Protein AF-A0A1Y1S772-F1 (afdb_monomer_lite)

Structure (mmCIF, N/CA/C/O backbone):
data_AF-A0A1Y1S772-F1
#
_entry.id   AF-A0A1Y1S772-F1
#
loop_
_atom_site.group_PDB
_atom_site.id
_atom_site.type_symbol
_atom_site.label_atom_id
_atom_site.label_alt_id
_atom_site.label_comp_id
_atom_site.label_asym_id
_atom_site.label_entity_id
_atom_site.label_seq_id
_atom_site.pdbx_PDB_ins_code
_atom_site.Cartn_x
_atom_site.Cartn_y
_atom_site.Cartn_z
_atom_site.occupancy
_atom_site.B_iso_or_equiv
_atom_site.auth_seq_id
_atom_site.auth_comp_id
_atom_site.auth_asym_id
_atom_site.auth_atom_id
_atom_site.pdbx_PDB_model_num
ATOM 1 N N . MET A 1 1 ? -25.195 3.293 10.322 1.00 34.97 1 MET A N 1
ATOM 2 C CA . MET A 1 1 ? -24.767 2.060 11.016 1.00 34.97 1 MET A CA 1
ATOM 3 C C . MET A 1 1 ? -24.796 2.381 12.497 1.00 34.97 1 MET A C 1
ATOM 5 O O . MET A 1 1 ? -24.066 3.290 12.874 1.00 34.97 1 MET A O 1
ATOM 9 N N . PRO A 1 2 ? -25.692 1.788 13.299 1.00 34.69 2 PRO A N 1
ATOM 10 C CA . PRO A 1 2 ? -25.794 2.138 14.708 1.00 34.69 2 PRO A CA 1
ATOM 11 C C . PRO A 1 2 ? -24.542 1.629 15.426 1.00 34.69 2 PRO A C 1
ATOM 13 O O . PRO A 1 2 ? -24.316 0.427 15.549 1.00 34.69 2 PRO A O 1
ATOM 16 N N . SER A 1 3 ? -23.694 2.566 15.829 1.00 40.22 3 SER A N 1
ATOM 17 C CA . SER A 1 3 ? -22.543 2.367 16.699 1.00 40.22 3 SER A CA 1
ATOM 18 C C . SER A 1 3 ? -23.035 2.138 18.126 1.00 40.22 3 SER A C 1
ATOM 20 O O . SER A 1 3 ? -22.928 3.018 18.975 1.00 40.22 3 SER A O 1
ATOM 22 N N . ASN A 1 4 ? -23.601 0.960 18.382 1.00 46.53 4 ASN A N 1
ATOM 23 C CA . ASN A 1 4 ? -23.743 0.456 19.742 1.00 46.53 4 ASN A CA 1
ATOM 24 C C . ASN A 1 4 ? -22.365 -0.055 20.164 1.00 46.53 4 ASN A C 1
ATOM 26 O O . ASN A 1 4 ? -22.078 -1.245 20.067 1.00 46.53 4 ASN A O 1
ATOM 30 N N . ILE A 1 5 ? -21.479 0.861 20.556 1.00 52.47 5 ILE A N 1
ATOM 31 C CA . ILE A 1 5 ? -20.372 0.484 21.433 1.00 52.47 5 ILE A CA 1
ATOM 32 C C . ILE A 1 5 ? -21.073 0.022 22.703 1.00 52.47 5 ILE A C 1
ATOM 34 O O . ILE A 1 5 ? -21.704 0.840 23.366 1.00 52.47 5 ILE A O 1
ATOM 38 N N . LEU A 1 6 ? -21.081 -1.285 22.956 1.00 64.50 6 LEU A N 1
ATOM 39 C CA . LEU A 1 6 ? -21.646 -1.834 24.176 1.00 64.50 6 LEU A CA 1
ATOM 40 C C . LEU A 1 6 ? -20.571 -1.668 25.267 1.00 64.50 6 LEU A C 1
ATOM 42 O O . LEU A 1 6 ? -19.533 -2.332 25.196 1.00 64.50 6 LEU A O 1
ATOM 46 N N . PRO A 1 7 ? -20.734 -0.706 26.194 1.00 69.38 7 PRO A N 1
ATOM 47 C CA . PRO A 1 7 ? -19.698 -0.367 27.170 1.00 69.38 7 PRO A CA 1
ATOM 48 C C . PRO A 1 7 ? -19.409 -1.530 28.127 1.00 69.38 7 PRO A C 1
ATOM 50 O O . PRO A 1 7 ? -18.267 -1.695 28.547 1.00 69.38 7 PRO A O 1
ATOM 53 N N . ASP A 1 8 ? -20.413 -2.366 28.398 1.00 77.75 8 ASP A N 1
ATOM 54 C CA . ASP A 1 8 ? -20.330 -3.500 29.319 1.00 77.75 8 ASP A CA 1
ATOM 55 C C . ASP A 1 8 ? -19.351 -4.576 28.825 1.00 77.75 8 ASP A C 1
ATOM 57 O O . ASP A 1 8 ? -18.539 -5.078 29.598 1.00 77.75 8 ASP A O 1
ATOM 61 N N . GLU A 1 9 ? -19.381 -4.925 27.536 1.00 81.44 9 GLU A N 1
ATOM 62 C CA . GLU A 1 9 ? -18.453 -5.887 26.940 1.00 81.44 9 GLU A CA 1
ATOM 63 C C . GLU A 1 9 ? -17.021 -5.363 26.972 1.00 81.44 9 GLU A C 1
ATOM 65 O O . GLU A 1 9 ? -16.109 -6.080 27.381 1.00 81.44 9 GLU A O 1
ATOM 70 N N . VAL A 1 10 ? -16.816 -4.111 26.549 1.00 83.38 10 VAL A N 1
ATOM 71 C CA . VAL A 1 10 ? -15.482 -3.488 26.542 1.00 83.38 10 VAL A CA 1
ATOM 72 C C . VAL A 1 10 ? -14.893 -3.495 27.944 1.00 83.38 10 VAL A C 1
ATOM 74 O O . VAL A 1 10 ? -13.711 -3.785 28.128 1.00 83.38 10 VAL A O 1
ATOM 77 N N . GLU A 1 11 ? -15.728 -3.211 28.934 1.00 79.00 11 GLU A N 1
ATOM 78 C CA . GLU A 1 11 ? -15.306 -3.209 30.314 1.00 79.00 11 GLU A CA 1
ATOM 79 C C . GLU A 1 11 ? -15.029 -4.613 30.862 1.00 79.00 11 GLU A C 1
ATOM 81 O O . GLU A 1 11 ? -13.983 -4.831 31.472 1.00 79.00 11 GLU A O 1
ATOM 86 N N . TYR A 1 12 ? -15.916 -5.578 30.616 1.00 84.81 12 TYR A N 1
ATOM 87 C CA . TYR A 1 12 ? -15.733 -6.957 31.064 1.00 84.81 12 TYR A CA 1
ATOM 88 C C . TYR A 1 12 ? -14.473 -7.600 30.481 1.00 84.81 12 TYR A C 1
ATOM 90 O O . TYR A 1 12 ? -13.730 -8.275 31.195 1.00 84.81 12 TYR A O 1
ATOM 98 N N . PHE A 1 13 ? -14.235 -7.405 29.183 1.00 85.38 13 PHE A N 1
ATOM 99 C CA . PHE A 1 13 ? -13.059 -7.948 28.512 1.00 85.38 13 PHE A CA 1
ATOM 100 C C . PHE A 1 13 ? -11.788 -7.153 28.836 1.00 85.38 13 PHE A C 1
ATOM 102 O O . PHE A 1 13 ? -10.688 -7.693 28.730 1.00 85.38 13 PHE A O 1
ATOM 109 N N . GLY A 1 14 ? -11.916 -5.885 29.236 1.00 84.69 14 GLY A N 1
ATOM 110 C CA . GLY A 1 14 ? -10.784 -4.985 29.466 1.00 84.69 14 GLY A CA 1
ATOM 111 C C . GLY A 1 14 ? -10.074 -4.557 28.177 1.00 84.69 14 GLY A C 1
ATOM 112 O O . GLY A 1 14 ? -8.973 -4.014 28.225 1.00 84.69 14 GLY A O 1
ATOM 113 N N . PHE A 1 15 ? -10.6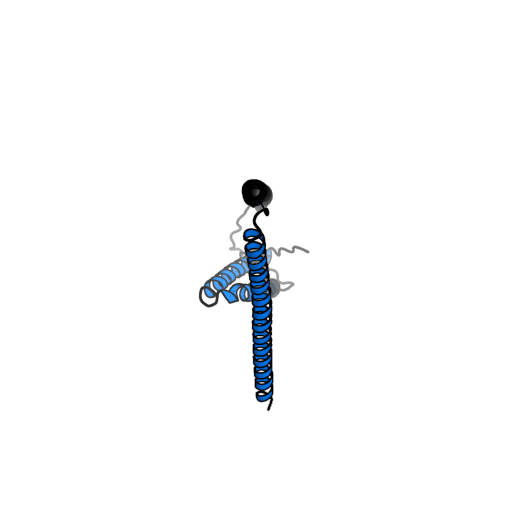83 -4.809 27.018 1.00 86.88 15 PHE A N 1
ATOM 114 C CA . PHE A 1 15 ? -10.191 -4.402 25.707 1.00 86.88 15 PHE A CA 1
ATOM 115 C C . PHE A 1 15 ? -11.359 -4.180 24.745 1.00 86.88 15 PHE A C 1
ATOM 117 O O . PHE A 1 15 ? -12.450 -4.718 24.925 1.00 86.88 15 PHE A O 1
ATOM 124 N N . LEU A 1 16 ? -11.124 -3.408 23.681 1.00 86.75 16 LEU A N 1
ATOM 125 C CA . LEU A 1 16 ? -12.105 -3.225 22.614 1.00 86.75 16 LEU A CA 1
ATOM 126 C C . LEU A 1 16 ? -12.110 -4.469 21.701 1.00 86.75 16 LEU A C 1
ATOM 128 O O . LEU A 1 16 ? -11.093 -4.726 21.049 1.00 86.75 16 LEU A O 1
ATOM 132 N N . PRO A 1 17 ? -13.229 -5.215 21.577 1.00 88.44 17 PRO A N 1
ATOM 133 C CA . PRO A 1 17 ? -13.283 -6.448 20.783 1.00 88.44 17 PRO A CA 1
ATOM 134 C C . PRO A 1 17 ? -12.804 -6.290 19.338 1.00 88.44 17 PRO A C 1
ATOM 136 O O . PRO A 1 17 ? -12.126 -7.162 18.796 1.00 88.44 17 PRO A O 1
ATOM 139 N N . VAL A 1 18 ? -13.121 -5.151 18.717 1.00 89.12 18 VAL A N 1
ATOM 140 C CA . VAL A 1 18 ? -12.698 -4.842 17.345 1.00 89.12 18 VAL A CA 1
ATOM 141 C C . VAL A 1 18 ? -11.177 -4.720 17.257 1.00 89.12 18 VAL A C 1
ATOM 143 O O . VAL A 1 18 ? -10.584 -5.324 16.364 1.00 89.12 18 VAL A O 1
ATOM 146 N N . SER A 1 19 ? -10.542 -4.011 18.196 1.00 89.88 19 SER A N 1
ATOM 147 C CA . SER A 1 19 ? -9.080 -3.878 18.240 1.00 89.88 19 SER A CA 1
ATOM 148 C C . SER A 1 19 ? -8.403 -5.237 18.371 1.00 89.88 19 SER A C 1
ATOM 150 O O . SER A 1 19 ? -7.509 -5.536 17.588 1.00 89.88 19 SER A O 1
ATOM 152 N N . PHE A 1 20 ? -8.903 -6.104 19.257 1.00 91.69 20 PHE A N 1
ATOM 153 C CA . PHE A 1 20 ? -8.380 -7.463 19.410 1.00 91.69 20 PHE A CA 1
ATOM 154 C C . PHE A 1 20 ? -8.419 -8.255 18.094 1.00 91.69 20 PHE A C 1
ATOM 156 O O . PHE A 1 20 ? -7.430 -8.876 17.713 1.00 91.69 20 PHE A O 1
ATOM 163 N N . THR A 1 21 ? -9.537 -8.215 17.359 1.00 92.88 21 THR A N 1
ATOM 164 C CA . THR A 1 21 ? -9.630 -8.941 16.080 1.00 92.88 21 THR A CA 1
ATOM 165 C C . THR A 1 21 ? -8.706 -8.390 14.994 1.00 92.88 21 THR A C 1
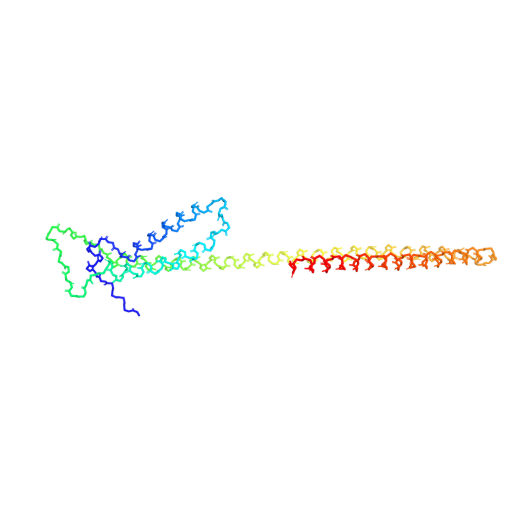ATOM 167 O O . THR A 1 21 ? -8.249 -9.160 14.153 1.00 92.88 21 THR A O 1
ATOM 170 N N . ILE A 1 22 ? -8.418 -7.084 15.012 1.00 92.50 22 ILE A N 1
ATOM 171 C CA . ILE A 1 22 ? -7.478 -6.450 14.078 1.00 92.50 22 ILE A CA 1
ATOM 172 C C . ILE A 1 22 ? -6.041 -6.843 14.428 1.00 92.50 22 ILE A C 1
ATOM 174 O O . ILE A 1 22 ? -5.298 -7.271 13.553 1.00 92.50 22 ILE A O 1
ATOM 178 N N . GLU A 1 23 ? -5.661 -6.768 15.702 1.00 93.62 23 GLU A N 1
ATOM 179 C CA . GLU A 1 23 ? -4.321 -7.161 16.153 1.00 93.62 23 GLU A CA 1
ATOM 180 C C . GLU A 1 23 ? -4.049 -8.645 15.882 1.00 93.62 23 GLU A C 1
ATOM 182 O O . GLU A 1 23 ? -2.996 -9.004 15.356 1.00 93.62 23 GLU A O 1
ATOM 187 N N . LEU A 1 24 ? -5.034 -9.509 16.154 1.00 93.50 24 LEU A N 1
ATOM 188 C CA . LEU A 1 24 ? -4.953 -10.932 15.829 1.00 93.50 24 LEU A CA 1
ATOM 189 C C . LEU A 1 24 ? -4.787 -11.158 14.322 1.00 93.50 24 LEU A C 1
ATOM 191 O O . LEU A 1 24 ? -4.018 -12.024 13.906 1.00 93.50 24 LEU A O 1
ATOM 195 N N . GLN A 1 25 ? -5.507 -10.388 13.505 1.00 94.19 25 GLN A N 1
ATOM 196 C CA . GLN A 1 25 ? -5.367 -10.441 12.058 1.00 94.19 25 GLN A CA 1
ATOM 197 C C . GLN A 1 25 ? -3.959 -10.084 11.609 1.00 94.19 25 GLN A C 1
ATOM 199 O O . GLN A 1 25 ? -3.378 -10.834 10.827 1.00 94.19 25 GLN A O 1
ATOM 204 N N . ASP A 1 26 ? -3.423 -8.976 12.103 1.00 94.19 26 ASP A N 1
ATOM 205 C CA . ASP A 1 26 ? -2.111 -8.492 11.699 1.00 94.19 26 ASP A CA 1
ATOM 206 C C . ASP A 1 26 ? -1.004 -9.476 12.104 1.00 94.19 26 ASP A C 1
ATOM 208 O O . ASP A 1 26 ? -0.117 -9.758 11.299 1.00 94.19 26 ASP A O 1
ATOM 212 N N . GLU A 1 27 ? -1.070 -10.061 13.303 1.00 95.31 27 GLU A N 1
ATOM 213 C CA . GLU A 1 27 ? -0.088 -11.062 13.745 1.00 95.31 27 GLU A CA 1
ATOM 214 C C . GLU A 1 27 ? -0.154 -12.358 12.929 1.00 95.31 27 GLU A C 1
ATOM 216 O O . GLU A 1 27 ? 0.872 -12.877 12.484 1.00 95.31 27 GLU A O 1
ATOM 221 N N . LEU A 1 28 ? -1.354 -12.866 12.648 1.00 95.12 28 LEU A N 1
ATOM 222 C CA . LEU A 1 28 ? -1.509 -14.051 11.803 1.00 95.12 28 LEU A CA 1
ATOM 223 C C . LEU A 1 28 ? -1.085 -13.784 10.348 1.00 95.12 28 LEU A C 1
ATOM 225 O O . LEU A 1 28 ? -0.508 -14.662 9.702 1.00 95.12 28 LEU A O 1
ATOM 229 N N . GLU A 1 29 ? -1.342 -12.579 9.833 1.00 93.75 29 GLU A N 1
ATOM 230 C CA . GLU A 1 29 ? -0.922 -12.158 8.494 1.00 93.75 29 GLU A CA 1
ATOM 231 C C . GLU A 1 29 ? 0.610 -12.121 8.386 1.00 93.75 29 GLU A C 1
ATOM 233 O O . GLU A 1 29 ? 1.160 -12.619 7.400 1.00 93.75 29 GLU A O 1
ATOM 238 N N . LYS A 1 30 ? 1.311 -11.616 9.412 1.00 93.06 30 LYS A N 1
ATOM 239 C CA . LYS A 1 30 ? 2.783 -11.643 9.476 1.00 93.06 30 LYS A CA 1
ATOM 240 C C . LYS A 1 30 ? 3.321 -13.070 9.440 1.00 93.06 30 LYS A C 1
ATOM 242 O O . LYS A 1 30 ? 4.130 -13.382 8.568 1.00 93.06 30 LYS A O 1
ATOM 247 N N . ILE A 1 31 ? 2.810 -13.950 10.305 1.00 93.75 31 ILE A N 1
ATOM 248 C CA . ILE A 1 31 ? 3.242 -15.356 10.370 1.00 93.75 31 ILE A CA 1
ATOM 249 C C . ILE A 1 31 ? 3.029 -16.054 9.022 1.00 93.75 31 ILE A C 1
ATOM 251 O O . ILE A 1 31 ? 3.898 -16.795 8.561 1.00 93.75 31 ILE A O 1
ATOM 255 N N . LEU A 1 32 ? 1.897 -15.806 8.355 1.00 92.44 32 LEU A N 1
ATOM 256 C CA . LEU A 1 32 ? 1.624 -16.357 7.028 1.00 92.44 32 LEU A CA 1
ATOM 257 C C . LEU A 1 32 ? 2.657 -15.885 5.996 1.00 92.44 32 LEU A C 1
ATOM 259 O O . LEU A 1 32 ? 3.146 -16.690 5.203 1.00 92.44 32 LEU A O 1
ATOM 263 N N . ILE A 1 33 ? 2.969 -14.588 5.980 1.00 89.25 33 ILE A N 1
ATOM 264 C CA . ILE A 1 33 ? 3.914 -14.007 5.020 1.00 89.25 33 ILE A CA 1
ATOM 265 C C . ILE A 1 33 ? 5.321 -14.565 5.244 1.00 89.25 33 ILE A C 1
ATOM 267 O O . ILE A 1 33 ? 5.958 -14.957 4.264 1.00 89.25 33 ILE A O 1
ATOM 271 N N . GLU A 1 34 ? 5.769 -14.634 6.498 1.00 90.75 34 GLU A N 1
ATOM 272 C CA . GLU A 1 34 ? 7.072 -15.189 6.887 1.00 90.75 34 GLU A CA 1
ATOM 273 C C . GLU A 1 34 ? 7.170 -16.683 6.547 1.00 90.75 34 GLU A C 1
ATOM 275 O O . GLU A 1 34 ? 8.171 -17.146 6.005 1.00 90.75 34 GLU A O 1
ATOM 280 N N . SER A 1 35 ? 6.096 -17.446 6.770 1.00 89.31 35 SER A N 1
ATOM 281 C CA . SER A 1 35 ? 6.058 -18.889 6.475 1.00 89.31 35 SER A CA 1
ATOM 282 C C . SER A 1 35 ? 6.119 -19.210 4.979 1.00 89.31 35 SER A C 1
ATOM 284 O O . SER A 1 35 ? 6.463 -20.326 4.590 1.00 89.31 35 SER A O 1
ATOM 286 N N . LEU A 1 36 ? 5.756 -18.249 4.127 1.00 89.88 36 LEU A N 1
ATOM 287 C CA . LEU A 1 36 ? 5.755 -18.392 2.672 1.00 89.88 36 LEU A CA 1
ATOM 288 C C . LEU A 1 36 ? 7.018 -17.813 2.016 1.00 89.88 36 LEU A C 1
ATOM 290 O O . LEU A 1 36 ? 7.078 -17.729 0.786 1.00 89.88 36 LEU A O 1
ATOM 294 N N . ASP A 1 37 ? 8.017 -17.389 2.795 1.00 86.06 37 ASP A N 1
ATOM 295 C CA . ASP A 1 37 ? 9.308 -16.970 2.252 1.00 86.06 37 ASP A CA 1
ATOM 296 C C . ASP A 1 37 ? 10.099 -18.128 1.619 1.00 86.06 37 ASP A C 1
ATOM 298 O O . ASP A 1 37 ? 9.923 -19.308 1.922 1.00 86.06 37 ASP A O 1
ATOM 302 N N . GLY A 1 38 ? 10.967 -17.789 0.662 1.00 85.12 38 GLY A N 1
ATOM 303 C CA . GLY A 1 38 ? 11.781 -18.762 -0.069 1.00 85.12 38 GLY A CA 1
ATOM 304 C C . GLY A 1 38 ? 11.007 -19.505 -1.164 1.00 85.12 38 GLY A C 1
ATOM 305 O O . GLY A 1 38 ? 10.534 -18.897 -2.124 1.00 85.12 38 GLY A O 1
ATOM 306 N N . GLN A 1 39 ? 10.911 -20.835 -1.059 1.00 83.69 39 GLN A N 1
ATOM 307 C CA . GLN A 1 39 ? 10.410 -21.708 -2.137 1.00 83.69 39 GLN A CA 1
ATOM 308 C C . GLN A 1 39 ? 8.934 -21.456 -2.504 1.00 83.69 39 GLN A C 1
ATOM 310 O O . GLN A 1 39 ? 8.526 -21.693 -3.643 1.00 83.69 39 GLN A O 1
ATOM 315 N N . TYR A 1 40 ? 8.141 -20.916 -1.575 1.00 88.75 40 TYR A N 1
ATOM 316 C CA . TYR A 1 40 ? 6.704 -20.674 -1.750 1.00 88.75 40 TYR A CA 1
ATOM 317 C C . TYR A 1 40 ? 6.345 -19.204 -1.993 1.00 88.75 40 TYR A C 1
ATOM 319 O O . TYR A 1 40 ? 5.163 -18.859 -2.018 1.00 88.75 40 TYR A O 1
ATOM 327 N N . ALA A 1 41 ? 7.335 -18.342 -2.258 1.00 90.44 41 ALA A N 1
ATOM 328 C CA . ALA A 1 41 ? 7.114 -16.904 -2.426 1.00 90.44 41 ALA A CA 1
ATOM 329 C C . ALA A 1 41 ? 6.086 -16.574 -3.527 1.00 90.44 41 ALA A C 1
ATOM 331 O O . ALA A 1 41 ? 5.314 -15.625 -3.405 1.00 90.44 41 ALA A O 1
ATOM 332 N N . HIS A 1 42 ? 6.019 -17.400 -4.575 1.00 90.56 42 HIS A N 1
ATOM 333 C CA . HIS A 1 42 ? 5.064 -17.258 -5.677 1.00 90.56 42 HIS A CA 1
ATOM 334 C C . HIS A 1 42 ? 3.592 -17.460 -5.260 1.00 90.56 42 HIS A C 1
ATOM 336 O O . HIS A 1 42 ? 2.695 -16.962 -5.936 1.00 90.56 42 HIS A O 1
ATOM 342 N N . LEU A 1 43 ? 3.324 -18.156 -4.148 1.00 91.88 43 LEU A N 1
ATOM 343 C CA . LEU A 1 43 ? 1.971 -18.382 -3.624 1.00 91.88 43 LEU A CA 1
ATOM 344 C C . LEU A 1 43 ? 1.491 -17.255 -2.703 1.00 91.88 43 LEU A C 1
ATOM 346 O O . LEU A 1 43 ? 0.289 -17.177 -2.438 1.00 91.88 43 LEU A O 1
ATOM 350 N N . LYS A 1 44 ? 2.390 -16.368 -2.245 1.00 91.06 44 LYS A N 1
ATOM 351 C CA . LYS A 1 44 ? 2.078 -15.295 -1.285 1.00 91.06 44 LYS A CA 1
ATOM 352 C C . LYS A 1 44 ? 0.839 -14.476 -1.656 1.00 91.06 44 LYS A C 1
ATOM 354 O O . LYS A 1 44 ? -0.035 -14.376 -0.800 1.00 91.06 44 LYS A O 1
ATOM 359 N N . PRO A 1 45 ? 0.681 -13.949 -2.889 1.00 91.31 45 PRO A N 1
ATOM 360 C CA . PRO A 1 45 ? -0.467 -13.098 -3.211 1.00 91.31 45 PRO A CA 1
ATOM 361 C C . PRO A 1 45 ? -1.802 -13.838 -3.072 1.00 91.31 45 PRO A C 1
ATOM 363 O O . PRO A 1 45 ? -2.745 -13.327 -2.475 1.00 91.31 45 PRO A O 1
ATOM 366 N N . LYS A 1 46 ? -1.862 -15.080 -3.570 1.00 92.81 46 LYS A N 1
ATOM 367 C CA . LYS A 1 46 ? -3.081 -15.896 -3.545 1.00 92.81 46 LYS A CA 1
ATOM 368 C C . LYS A 1 46 ? -3.427 -16.358 -2.129 1.00 92.81 46 LYS A C 1
ATOM 370 O O . LYS A 1 46 ? -4.587 -16.306 -1.731 1.00 92.81 46 LYS A O 1
ATOM 375 N N . MET A 1 47 ? -2.427 -16.800 -1.366 1.00 92.19 47 MET A N 1
ATOM 376 C CA . MET A 1 47 ? -2.619 -17.234 0.020 1.00 92.19 47 MET A CA 1
ATOM 377 C C . MET A 1 47 ? -3.051 -16.074 0.915 1.00 92.19 47 MET A C 1
ATOM 379 O O . MET A 1 47 ? -3.948 -16.238 1.735 1.00 92.19 47 MET A O 1
ATOM 383 N N . HIS A 1 48 ? -2.464 -14.896 0.713 1.00 92.38 48 HIS A N 1
ATOM 384 C CA . HIS A 1 48 ? -2.809 -13.676 1.435 1.00 92.38 48 HIS A CA 1
ATOM 385 C C . HIS A 1 48 ? -4.248 -13.222 1.169 1.00 92.38 48 HIS A C 1
ATOM 387 O O . HIS A 1 48 ? -4.990 -12.938 2.109 1.00 92.38 48 HIS A O 1
ATOM 393 N N . GLU A 1 49 ? -4.688 -13.246 -0.091 1.00 92.81 49 GLU A N 1
ATOM 394 C CA . GLU A 1 49 ? -6.071 -12.923 -0.453 1.00 92.81 49 GLU A CA 1
ATOM 395 C C . GLU A 1 49 ? -7.074 -13.899 0.186 1.00 92.81 49 GLU A C 1
ATOM 397 O O . GLU A 1 49 ? -8.063 -13.480 0.797 1.00 92.81 49 GLU A O 1
ATOM 402 N N . MET A 1 50 ? -6.804 -15.208 0.097 1.00 93.88 50 MET A N 1
ATOM 403 C CA . MET A 1 50 ? -7.651 -16.235 0.716 1.00 93.88 50 MET A CA 1
ATOM 404 C C . MET A 1 50 ? -7.694 -16.096 2.239 1.00 93.88 50 MET A C 1
ATOM 406 O O . MET A 1 50 ? -8.765 -16.205 2.840 1.00 93.88 50 MET A O 1
ATOM 410 N N . PHE A 1 51 ? -6.546 -15.820 2.857 1.00 95.19 51 PHE A N 1
ATOM 411 C CA . PHE A 1 51 ? -6.432 -15.585 4.288 1.00 95.19 51 PHE A CA 1
ATOM 412 C C . PHE A 1 51 ? -7.276 -14.390 4.725 1.00 95.19 51 PHE A C 1
ATOM 414 O O . PHE A 1 51 ? -8.137 -14.550 5.586 1.00 95.19 51 PHE A O 1
ATOM 421 N N . ARG A 1 52 ? -7.129 -13.227 4.077 1.00 93.31 52 ARG A N 1
ATOM 422 C CA . ARG A 1 52 ? -7.909 -12.026 4.413 1.00 93.31 52 ARG A CA 1
ATOM 423 C C . ARG A 1 52 ? -9.410 -12.250 4.304 1.00 93.31 52 ARG A C 1
ATOM 425 O O . ARG A 1 52 ? -10.158 -11.831 5.184 1.00 93.31 52 ARG A O 1
ATOM 432 N N . ARG A 1 53 ? -9.866 -12.938 3.254 1.00 94.31 53 ARG A N 1
ATOM 433 C CA . ARG A 1 53 ? -11.292 -13.241 3.079 1.00 94.31 53 ARG A CA 1
ATOM 434 C C . ARG A 1 53 ? -11.827 -14.134 4.198 1.00 94.31 53 ARG A C 1
ATOM 436 O O . ARG A 1 53 ? -12.892 -13.853 4.745 1.00 94.31 53 ARG A O 1
ATOM 443 N N . ASN A 1 54 ? -11.107 -15.202 4.530 1.00 94.81 54 ASN A N 1
ATOM 444 C CA . ASN A 1 54 ? -11.529 -16.135 5.574 1.00 94.81 54 ASN A CA 1
ATOM 445 C C . ASN A 1 54 ? -11.470 -15.491 6.955 1.00 94.81 54 ASN A C 1
ATOM 447 O O . ASN A 1 54 ? -12.385 -15.665 7.758 1.00 94.81 54 ASN A O 1
ATOM 451 N N . LEU A 1 55 ? -10.432 -14.700 7.212 1.00 94.56 55 LEU A N 1
ATOM 452 C CA . LEU A 1 55 ? -10.278 -14.040 8.490 1.00 94.56 55 LEU A CA 1
ATOM 453 C C . LEU A 1 55 ? -11.315 -12.934 8.689 1.00 94.56 55 LEU A C 1
ATOM 455 O O . LEU A 1 55 ? -11.838 -12.789 9.782 1.00 94.56 55 LEU A O 1
ATOM 459 N N . PHE A 1 56 ? -11.729 -12.235 7.631 1.00 93.38 56 PHE A N 1
ATOM 460 C CA . PHE A 1 56 ? -12.860 -11.313 7.713 1.00 93.38 56 PHE A CA 1
ATOM 461 C C . PHE A 1 56 ? -14.153 -12.011 8.170 1.00 93.38 56 PHE A C 1
ATOM 463 O O . PHE A 1 56 ? -14.899 -11.474 8.993 1.00 93.38 56 PHE A O 1
ATOM 470 N N . LEU A 1 57 ? -14.434 -13.217 7.661 1.00 94.44 57 LEU A N 1
ATOM 471 C CA . LEU A 1 57 ? -15.589 -14.008 8.105 1.00 94.44 57 LEU A CA 1
ATOM 472 C C . LEU A 1 57 ? -15.434 -14.448 9.565 1.00 94.44 57 LEU A C 1
ATOM 474 O O . LEU A 1 57 ? -16.385 -14.338 10.338 1.00 94.44 57 LEU A O 1
ATOM 478 N N . PHE A 1 58 ? -14.234 -14.889 9.945 1.00 95.00 58 PHE A N 1
ATOM 479 C CA . PHE A 1 58 ? -13.906 -15.263 11.318 1.00 95.00 58 PHE A CA 1
ATOM 480 C C . PHE A 1 58 ? -14.076 -14.091 12.292 1.00 95.00 58 PHE A C 1
ATOM 482 O O . PHE A 1 58 ? -14.804 -14.223 13.271 1.00 95.00 58 PHE A O 1
ATOM 489 N N . SER A 1 59 ? -13.499 -12.924 12.000 1.00 93.62 59 SER A N 1
ATOM 490 C CA . SER A 1 59 ? -13.609 -11.730 12.842 1.00 93.62 59 SER A CA 1
ATOM 491 C C . SER A 1 59 ? -15.065 -11.309 13.020 1.00 93.62 59 SER A C 1
ATOM 493 O O . SER A 1 59 ? -15.496 -11.038 14.136 1.00 93.62 59 SER A O 1
ATOM 495 N N . ASN A 1 60 ? -15.874 -11.346 11.957 1.00 92.50 60 ASN A N 1
ATOM 496 C CA . ASN A 1 60 ? -17.310 -11.080 12.075 1.00 92.50 60 ASN A CA 1
ATOM 497 C C . ASN A 1 60 ? -18.039 -12.115 12.939 1.00 92.50 60 ASN A C 1
ATOM 499 O O . ASN A 1 60 ? -18.949 -11.754 13.684 1.00 92.50 60 ASN A O 1
ATOM 503 N N . PHE A 1 61 ? -17.672 -13.392 12.837 1.00 94.38 61 PHE A N 1
ATOM 504 C CA . PHE A 1 61 ? -18.250 -14.436 13.676 1.00 94.38 61 PHE A CA 1
ATOM 505 C C . PHE A 1 61 ? -17.901 -14.213 15.151 1.00 94.38 61 PHE A C 1
ATOM 507 O O . PHE A 1 61 ? -18.802 -14.220 15.990 1.00 94.38 61 PHE A O 1
ATOM 514 N N . VAL A 1 62 ? -16.628 -13.953 15.453 1.00 93.25 62 VAL A N 1
ATOM 515 C CA . VAL A 1 62 ? -16.129 -13.685 16.808 1.00 93.25 62 VAL A CA 1
ATOM 516 C C . VAL A 1 62 ? -16.822 -12.465 17.408 1.00 93.25 62 VAL A C 1
ATOM 518 O O . VAL A 1 62 ? -17.371 -12.551 18.504 1.00 93.25 62 VAL A O 1
ATOM 521 N N . LEU A 1 63 ? -16.887 -11.359 16.666 1.00 91.00 63 LEU A N 1
ATOM 522 C CA . LEU A 1 63 ? -17.517 -10.121 17.130 1.00 91.00 63 LEU A CA 1
ATOM 523 C C . LEU A 1 63 ? -19.026 -10.241 17.339 1.00 91.00 63 LEU A C 1
ATOM 525 O O . LEU A 1 63 ? -19.582 -9.430 18.059 1.00 91.00 63 LEU A O 1
ATOM 529 N N . ARG A 1 64 ? -19.711 -11.197 16.704 1.00 89.44 64 ARG A N 1
ATOM 530 C CA . ARG A 1 64 ? -21.169 -11.355 16.849 1.00 89.44 64 ARG A CA 1
ATOM 531 C C . ARG A 1 64 ? -21.580 -12.435 17.839 1.00 89.44 64 ARG A C 1
ATOM 533 O O . ARG A 1 64 ? -22.681 -12.355 18.366 1.00 89.44 64 ARG A O 1
ATOM 540 N N . ASN A 1 65 ? -20.743 -13.452 18.037 1.00 89.38 65 ASN A N 1
ATOM 541 C CA . ASN A 1 65 ? -21.127 -14.661 18.771 1.00 89.38 65 ASN A CA 1
ATOM 542 C C . ASN A 1 65 ? -20.231 -14.968 19.973 1.00 89.38 65 ASN A C 1
ATOM 544 O O . ASN A 1 65 ? -20.645 -15.728 20.839 1.00 89.38 65 ASN A O 1
ATOM 548 N N . VAL A 1 66 ? -19.004 -14.439 20.011 1.00 91.69 66 VAL A N 1
ATOM 549 C CA . VAL A 1 66 ? -18.015 -14.771 21.051 1.00 91.69 66 VAL A CA 1
ATOM 550 C C . VAL A 1 66 ? -17.772 -13.582 21.976 1.00 91.69 66 VAL A C 1
ATOM 552 O O . VAL A 1 66 ? -17.821 -13.736 23.189 1.00 91.69 66 VAL A O 1
ATOM 555 N N . LEU A 1 67 ? -17.531 -12.397 21.408 1.00 89.75 67 LEU A N 1
ATOM 556 C CA . LEU A 1 67 ? -17.196 -11.174 22.151 1.00 89.75 67 LEU A CA 1
ATOM 557 C C . LEU A 1 67 ? -18.401 -10.244 22.359 1.00 89.75 67 LEU A C 1
ATOM 559 O O . LEU A 1 67 ? -18.233 -9.036 22.491 1.00 89.75 67 LEU A O 1
ATOM 563 N N . VAL A 1 68 ? -19.610 -10.802 22.345 1.00 88.44 68 VAL A N 1
ATOM 564 C CA . VAL A 1 68 ? -20.866 -10.080 22.579 1.00 88.44 68 VAL A CA 1
ATOM 565 C C . VAL A 1 68 ? -21.688 -10.838 23.600 1.00 88.44 68 VAL A C 1
ATOM 567 O O . VAL A 1 68 ? -21.759 -12.070 23.557 1.00 88.44 68 VAL A O 1
ATOM 570 N N . PHE A 1 69 ? -22.320 -10.106 24.513 1.00 87.19 69 PHE A N 1
ATOM 571 C CA . PHE A 1 69 ? -23.213 -10.719 25.474 1.00 87.19 69 PHE A CA 1
ATOM 572 C C . PHE A 1 69 ? -24.555 -11.114 24.844 1.00 87.19 69 PHE A C 1
ATOM 574 O O . PHE A 1 69 ? -25.060 -10.439 23.942 1.00 87.19 69 PHE A O 1
ATOM 581 N N . PRO A 1 70 ? -25.184 -12.206 25.319 1.00 87.19 70 PRO A N 1
ATOM 582 C CA . PRO A 1 70 ? -26.537 -12.553 24.908 1.00 87.19 70 PRO A CA 1
ATOM 583 C C . PRO A 1 70 ? -27.512 -11.407 25.185 1.00 87.19 70 PRO A C 1
ATOM 585 O O . PRO A 1 70 ? -27.425 -10.735 26.214 1.00 87.19 70 PRO A O 1
ATOM 588 N N . ALA A 1 71 ? -28.496 -11.224 24.304 1.00 82.12 71 ALA A N 1
ATOM 589 C CA . ALA A 1 71 ? -29.535 -10.222 24.507 1.00 82.12 71 ALA A CA 1
ATOM 590 C C . ALA A 1 71 ? -30.248 -10.447 25.855 1.00 82.12 71 ALA A C 1
ATOM 592 O O . ALA A 1 71 ? -30.834 -11.504 26.089 1.00 82.12 71 ALA A O 1
ATOM 593 N N . GLY A 1 72 ? -30.191 -9.449 26.740 1.00 80.56 72 GLY A N 1
ATOM 594 C CA . GLY A 1 72 ? -30.783 -9.502 28.082 1.00 80.56 72 GLY A CA 1
ATOM 595 C C . GLY A 1 72 ? -29.813 -9.880 29.205 1.00 80.56 72 GLY A C 1
ATOM 596 O O . GLY A 1 72 ? -30.179 -9.746 30.372 1.00 80.56 72 GLY A O 1
ATOM 597 N N . PHE A 1 73 ? -28.581 -10.287 28.888 1.00 84.56 73 PHE A N 1
ATOM 598 C CA . PHE A 1 73 ? -27.521 -10.370 29.887 1.00 84.56 73 PHE A CA 1
ATOM 599 C C . PHE A 1 73 ? -27.156 -8.957 30.355 1.00 84.56 73 PHE A C 1
ATOM 601 O O . PHE A 1 73 ? -26.983 -8.051 29.542 1.00 84.56 73 PHE A O 1
ATOM 608 N N . ARG A 1 74 ? -27.068 -8.769 31.672 1.00 79.81 74 ARG A N 1
ATOM 609 C CA . ARG A 1 74 ? -26.579 -7.534 32.285 1.00 79.81 74 ARG A CA 1
ATOM 610 C C . ARG A 1 74 ? -25.329 -7.869 33.060 1.00 79.81 74 ARG A C 1
ATOM 612 O O . ARG A 1 74 ? -25.371 -8.698 33.968 1.00 79.81 74 ARG A O 1
ATOM 619 N N . TRP A 1 75 ? -24.230 -7.247 32.673 1.00 79.44 75 TRP A N 1
ATOM 620 C CA . TRP A 1 75 ? -23.000 -7.375 33.419 1.00 79.44 75 TRP A CA 1
ATOM 621 C C . TRP A 1 75 ? -23.058 -6.480 34.662 1.00 79.44 75 TRP A C 1
ATOM 623 O O . TRP A 1 75 ? -23.500 -5.335 34.602 1.00 79.44 75 TRP A O 1
ATOM 633 N N . GLU A 1 76 ? -22.625 -7.015 35.802 1.00 78.06 76 GLU A N 1
ATOM 634 C CA . GLU A 1 76 ? -22.516 -6.270 37.054 1.00 78.06 76 GLU A CA 1
ATOM 635 C C . GLU A 1 76 ? -21.051 -6.248 37.499 1.00 78.06 76 GLU A C 1
ATOM 637 O O . GLU A 1 76 ? -20.422 -7.301 37.661 1.00 78.06 76 GLU A O 1
ATOM 642 N N . ARG A 1 77 ? -20.511 -5.041 37.721 1.00 70.19 77 ARG A N 1
ATOM 643 C CA . ARG A 1 77 ? -19.164 -4.843 38.279 1.00 70.19 77 ARG A CA 1
ATOM 644 C C . ARG A 1 77 ? -19.016 -5.558 39.611 1.00 70.19 77 ARG A C 1
ATOM 646 O O . ARG A 1 77 ? -19.890 -5.481 40.480 1.00 70.19 77 ARG A O 1
ATOM 653 N N . ARG A 1 78 ? -17.846 -6.155 39.844 1.00 73.38 78 ARG A N 1
ATOM 654 C CA . ARG A 1 78 ? -17.498 -6.600 41.194 1.00 73.38 78 ARG A CA 1
ATOM 655 C C . ARG A 1 78 ? -17.166 -5.366 42.030 1.00 73.38 78 ARG A C 1
ATOM 657 O O . ARG A 1 78 ? -16.443 -4.481 41.590 1.00 73.38 78 ARG A O 1
ATOM 664 N N . ARG A 1 79 ? -17.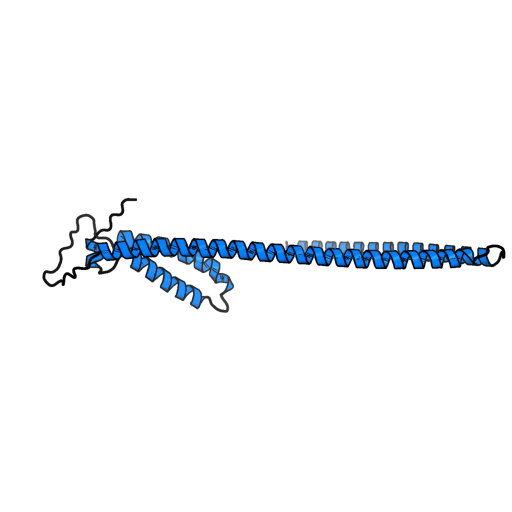632 -5.322 43.284 1.00 65.25 79 ARG A N 1
ATOM 665 C CA . ARG A 1 79 ? -17.338 -4.220 44.233 1.00 65.25 79 ARG A CA 1
ATOM 666 C C . ARG A 1 79 ? -15.839 -3.953 44.457 1.00 65.25 79 ARG A C 1
ATOM 668 O O . ARG A 1 79 ? -15.495 -2.924 45.022 1.00 65.25 79 ARG A O 1
ATOM 675 N N . SER A 1 80 ? -14.969 -4.885 44.073 1.00 67.81 80 SER A N 1
ATOM 676 C CA . SER A 1 80 ? -13.511 -4.788 44.180 1.00 67.81 80 SER A CA 1
ATOM 677 C C . SER A 1 80 ? -12.830 -4.108 42.990 1.00 67.81 80 SER A C 1
ATOM 679 O O . SER A 1 80 ? -11.616 -3.909 43.044 1.00 67.81 80 SER A O 1
ATOM 681 N N . ASP A 1 81 ? -13.557 -3.810 41.912 1.00 65.75 81 ASP A N 1
ATOM 682 C CA . ASP A 1 81 ? -12.948 -3.291 40.689 1.00 65.75 81 ASP A CA 1
ATOM 683 C C . ASP A 1 81 ? -12.512 -1.832 40.880 1.00 65.75 81 ASP A C 1
ATOM 685 O O . ASP A 1 81 ? -13.275 -0.974 41.329 1.00 65.75 81 ASP A O 1
ATOM 689 N N . LYS A 1 82 ? -11.241 -1.556 40.568 1.00 66.62 82 LYS A N 1
ATOM 690 C CA . LYS A 1 82 ? -10.676 -0.205 40.613 1.00 66.62 82 LYS A CA 1
ATOM 691 C C . LYS A 1 82 ? -11.226 0.599 39.441 1.00 66.62 82 LYS A C 1
ATOM 693 O O . LYS A 1 82 ? -10.906 0.304 38.294 1.00 66.62 82 LYS A O 1
ATOM 698 N N . VAL A 1 83 ? -11.995 1.639 39.739 1.00 65.50 83 VAL A N 1
ATOM 699 C CA . VAL A 1 83 ? -12.376 2.644 38.744 1.00 65.50 83 VAL A CA 1
ATOM 700 C C . VAL A 1 83 ? -11.168 3.543 38.500 1.00 65.50 83 VAL A C 1
ATOM 702 O O . VAL A 1 83 ? -10.619 4.120 39.439 1.00 65.50 83 VAL A O 1
ATOM 705 N N . VAL A 1 84 ? -10.731 3.622 37.247 1.00 68.31 84 VAL A N 1
ATOM 706 C CA . VAL A 1 84 ? -9.754 4.616 36.803 1.00 68.31 84 VAL A CA 1
ATOM 707 C C . VAL A 1 84 ? -10.546 5.713 36.108 1.00 68.31 84 VAL A C 1
ATOM 709 O O . VAL A 1 84 ? -11.107 5.472 35.042 1.00 68.31 84 VAL A O 1
ATOM 712 N N . ASP A 1 85 ? -10.602 6.899 36.712 1.00 64.31 85 ASP A N 1
ATOM 713 C CA . ASP A 1 85 ? -11.104 8.090 36.028 1.00 64.31 85 ASP A CA 1
ATOM 714 C C . ASP A 1 85 ? -10.060 8.512 34.995 1.00 64.31 85 ASP A C 1
ATOM 716 O O . ASP A 1 85 ? -9.056 9.154 35.307 1.00 64.31 85 ASP A O 1
ATOM 720 N N . VAL A 1 86 ? -10.265 8.070 33.757 1.00 70.88 86 VAL A N 1
ATOM 721 C CA . VAL A 1 86 ? -9.534 8.575 32.599 1.00 70.88 86 VAL A CA 1
ATOM 722 C C . VAL A 1 86 ? -10.422 9.603 31.919 1.00 70.88 86 VAL A C 1
ATOM 724 O O . VAL A 1 86 ? -11.567 9.302 31.581 1.00 70.88 86 VAL A O 1
ATOM 727 N N . ASP A 1 87 ? -9.883 10.796 31.683 1.00 75.75 87 ASP A N 1
ATOM 728 C CA . ASP A 1 87 ? -10.540 11.809 30.864 1.00 75.75 87 ASP A CA 1
ATOM 729 C C . ASP A 1 87 ? -10.548 11.357 29.391 1.00 75.75 87 ASP A C 1
ATOM 731 O O . ASP A 1 87 ? -9.602 11.553 28.621 1.00 75.75 87 ASP A O 1
ATOM 735 N N . LEU A 1 88 ? -11.614 10.649 29.017 1.00 76.44 88 LEU A N 1
ATOM 736 C CA . LEU A 1 88 ? -11.827 10.164 27.657 1.00 76.44 88 LEU A CA 1
ATOM 737 C C . LEU A 1 88 ? -12.079 11.312 26.673 1.00 76.44 88 LEU A C 1
ATOM 739 O O . LEU A 1 88 ? -11.769 11.157 25.491 1.00 76.44 88 LEU A O 1
ATOM 743 N N . GLU A 1 89 ? -12.608 12.450 27.132 1.00 80.00 89 GLU A N 1
ATOM 744 C CA . GLU A 1 89 ? -12.849 13.618 26.282 1.00 80.00 89 GLU A CA 1
ATOM 745 C C . GLU A 1 89 ? -11.527 14.231 25.828 1.00 80.00 89 GLU A C 1
ATOM 747 O O . GLU A 1 89 ? -11.331 14.428 24.625 1.00 80.00 89 GLU A O 1
ATOM 752 N N . GLU A 1 90 ? -10.580 14.434 26.747 1.00 85.19 90 GLU A N 1
ATOM 753 C CA . GLU A 1 90 ? -9.242 14.929 26.409 1.00 85.19 90 GLU A CA 1
ATOM 754 C C . GLU A 1 90 ? -8.543 13.997 25.404 1.00 85.19 90 GLU A C 1
ATOM 756 O O . GLU A 1 90 ? -8.035 14.440 24.367 1.00 85.19 90 GLU A O 1
ATOM 761 N N . LYS A 1 91 ? -8.600 12.679 25.640 1.00 82.19 91 LYS A N 1
ATOM 762 C CA . LYS A 1 91 ? -8.000 11.678 24.740 1.00 82.19 91 LYS A CA 1
ATOM 763 C C . LYS A 1 91 ? -8.668 11.637 23.369 1.00 82.19 91 LYS A C 1
ATOM 765 O O . LYS A 1 91 ? -7.989 11.445 22.357 1.00 82.19 91 LYS A O 1
ATOM 770 N N . MET A 1 92 ? -9.982 11.833 23.304 1.00 80.12 92 MET A N 1
ATOM 771 C CA . MET A 1 92 ? -10.700 11.929 22.035 1.00 80.12 92 MET A CA 1
ATOM 772 C C . MET A 1 92 ? -10.318 13.188 21.253 1.00 80.12 92 MET A C 1
ATOM 774 O O . MET A 1 92 ? -10.123 13.105 20.038 1.00 80.12 92 MET A O 1
ATOM 778 N N . VAL A 1 93 ? -10.164 14.330 21.927 1.00 90.69 93 VAL A N 1
ATOM 779 C CA . VAL A 1 93 ? -9.709 15.579 21.298 1.00 90.69 93 VAL A CA 1
ATOM 780 C C . VAL A 1 93 ? -8.296 15.413 20.733 1.00 90.69 93 VAL A C 1
ATOM 782 O O . VAL A 1 93 ? -8.064 15.746 19.567 1.00 90.69 93 VAL A O 1
ATOM 785 N N . GLU A 1 94 ? -7.373 14.821 21.499 1.00 91.06 94 GLU A N 1
ATOM 786 C CA . GLU A 1 94 ? -6.024 14.490 21.020 1.00 91.06 94 GLU A CA 1
ATOM 787 C C . GLU A 1 94 ? -6.065 13.612 19.759 1.00 91.06 94 GLU A C 1
ATOM 789 O O . GLU A 1 94 ? -5.374 13.896 18.778 1.00 91.06 94 GLU A O 1
ATOM 794 N N . LEU A 1 95 ? -6.911 12.576 19.746 1.00 89.00 95 LEU A N 1
ATOM 795 C CA . LEU A 1 95 ? -7.083 11.666 18.608 1.00 89.00 95 LEU A CA 1
ATOM 796 C C . LEU A 1 95 ? -7.587 12.378 17.347 1.00 89.00 95 LEU A C 1
ATOM 798 O O . LEU A 1 95 ? -7.090 12.111 16.248 1.00 89.00 95 LEU A O 1
ATOM 802 N N . VAL A 1 96 ? -8.549 13.293 17.488 1.00 91.06 96 VAL A N 1
ATOM 803 C CA . VAL A 1 96 ? -9.078 14.085 16.366 1.00 91.06 96 VAL A CA 1
ATOM 804 C C . VAL A 1 96 ? -7.987 14.984 15.786 1.00 91.06 96 VAL A C 1
ATOM 806 O O . VAL A 1 96 ? -7.765 14.968 14.572 1.00 91.06 96 VAL A O 1
ATOM 809 N N . ILE A 1 97 ? -7.239 15.689 16.639 1.00 93.88 97 ILE A N 1
ATOM 810 C CA . ILE A 1 97 ? -6.113 16.536 16.218 1.00 93.88 97 ILE A CA 1
ATOM 811 C C . ILE A 1 97 ? -5.047 15.696 15.499 1.00 93.88 97 ILE A C 1
ATOM 813 O O . ILE A 1 97 ? -4.519 16.095 14.455 1.00 93.88 97 ILE A O 1
ATOM 817 N N . LEU A 1 98 ? -4.735 14.507 16.025 1.00 93.31 98 LEU A N 1
ATOM 818 C CA . LEU A 1 98 ? -3.761 13.602 15.421 1.00 93.31 98 LEU A CA 1
ATOM 819 C C . LEU A 1 98 ? -4.209 13.146 14.026 1.00 93.31 98 LEU A C 1
ATOM 821 O O . LEU A 1 98 ? -3.405 13.143 13.089 1.00 93.31 98 LEU A O 1
ATOM 825 N N . LYS A 1 99 ? -5.495 12.810 13.870 1.00 92.44 99 LYS A N 1
ATOM 826 C CA . LYS A 1 99 ? -6.089 12.405 12.592 1.00 92.44 99 LYS A CA 1
ATOM 827 C C . LYS A 1 99 ? -6.013 13.527 11.556 1.00 92.44 99 LYS A C 1
ATOM 829 O O . LYS A 1 99 ? -5.555 13.285 10.438 1.00 92.44 99 LYS A O 1
ATOM 834 N N . GLU A 1 100 ? -6.383 14.752 11.923 1.00 93.06 100 GLU A N 1
ATOM 835 C CA . GLU A 1 100 ? -6.292 15.908 11.022 1.00 93.06 100 GLU A CA 1
ATOM 836 C C . GLU A 1 100 ? -4.850 16.188 10.580 1.00 93.06 100 GLU A C 1
ATOM 838 O O . GLU A 1 100 ? -4.582 16.444 9.402 1.00 93.06 100 GLU A O 1
ATOM 843 N N . ASN A 1 101 ? -3.893 16.100 11.507 1.00 94.19 101 ASN A N 1
ATOM 844 C CA . ASN A 1 101 ? -2.475 16.273 11.200 1.00 94.19 101 ASN A CA 1
ATOM 845 C C . ASN A 1 101 ? -1.955 15.191 10.248 1.00 94.19 101 ASN A C 1
ATOM 847 O O . ASN A 1 101 ? -1.177 15.485 9.335 1.00 94.19 101 ASN A O 1
ATOM 851 N N . LEU A 1 102 ? -2.400 13.948 10.426 1.00 93.06 102 LEU A N 1
ATOM 852 C CA . LEU A 1 102 ? -2.042 12.834 9.554 1.00 93.06 102 LEU A CA 1
ATOM 853 C C . LEU A 1 102 ? -2.586 13.056 8.135 1.00 93.06 102 LEU A C 1
ATOM 855 O O . LEU A 1 102 ? -1.853 12.894 7.157 1.00 93.06 102 LEU A O 1
ATOM 859 N N . GLU A 1 103 ? -3.834 13.507 8.006 1.00 91.94 103 GLU A N 1
ATOM 860 C CA . GLU A 1 103 ? -4.433 13.848 6.712 1.00 91.94 103 GLU A CA 1
ATOM 861 C C . GLU A 1 103 ? -3.724 15.019 6.018 1.00 91.94 103 GLU A C 1
ATOM 863 O O . GLU A 1 103 ? -3.478 14.955 4.810 1.00 91.94 103 GLU A O 1
ATOM 868 N N . LYS A 1 104 ? -3.336 16.065 6.761 1.00 94.31 104 LYS A N 1
ATOM 869 C CA . LYS A 1 104 ? -2.528 17.175 6.225 1.00 94.31 104 LYS A CA 1
ATOM 870 C C . LYS A 1 104 ? -1.176 16.681 5.708 1.00 94.31 104 LYS A C 1
ATOM 872 O O . LYS A 1 104 ? -0.808 16.981 4.574 1.00 94.31 104 LYS A O 1
ATOM 877 N N . ARG A 1 105 ? -0.460 15.865 6.491 1.00 91.88 105 ARG A N 1
ATOM 878 C CA . ARG A 1 105 ? 0.831 15.285 6.075 1.00 91.88 105 ARG A CA 1
ATOM 879 C C . ARG A 1 105 ? 0.695 14.400 4.836 1.00 91.88 105 ARG A C 1
ATOM 881 O O . ARG A 1 105 ? 1.539 14.476 3.947 1.00 91.88 105 ARG A O 1
ATOM 888 N N . ARG A 1 106 ? -0.374 13.600 4.737 1.00 92.06 106 ARG A N 1
ATOM 889 C CA . ARG A 1 106 ? -0.654 12.782 3.544 1.00 92.06 106 ARG A CA 1
ATOM 890 C C . ARG A 1 106 ? -0.850 13.630 2.289 1.00 92.06 106 ARG A C 1
ATOM 892 O O . ARG A 1 106 ? -0.334 13.249 1.242 1.00 92.06 106 ARG A O 1
ATOM 899 N N . ARG A 1 107 ? -1.553 14.765 2.387 1.00 92.56 107 ARG A N 1
ATOM 900 C CA . ARG A 1 107 ? -1.732 15.692 1.255 1.00 92.56 107 ARG A CA 1
ATOM 901 C C . ARG A 1 107 ? -0.401 16.265 0.779 1.00 92.56 107 ARG A C 1
ATOM 903 O O . ARG A 1 107 ? -0.081 16.102 -0.391 1.00 92.56 107 ARG A O 1
ATOM 910 N N . ILE A 1 108 ? 0.406 16.800 1.697 1.00 9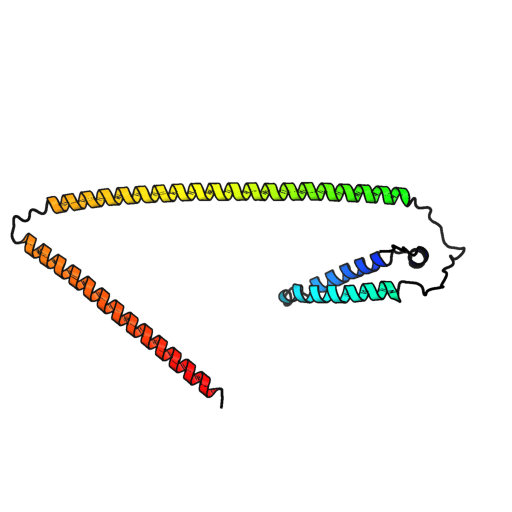4.00 108 ILE A N 1
ATOM 911 C CA . ILE A 1 108 ? 1.735 17.354 1.383 1.00 94.00 108 ILE A CA 1
ATOM 912 C C . ILE A 1 108 ? 2.621 16.300 0.709 1.00 94.00 108 ILE A C 1
ATOM 914 O O . ILE A 1 108 ? 3.254 16.563 -0.310 1.00 94.00 108 ILE A O 1
ATOM 918 N N . TYR A 1 109 ? 2.640 15.078 1.248 1.00 92.94 109 TYR A N 1
ATOM 919 C CA . TYR A 1 109 ? 3.402 13.980 0.658 1.00 92.94 109 TYR A CA 1
ATOM 920 C C . TYR A 1 109 ? 2.926 13.644 -0.763 1.00 92.94 109 TYR A C 1
ATOM 922 O O . TYR A 1 109 ? 3.740 13.432 -1.662 1.00 92.94 109 TYR A O 1
ATOM 930 N N . HIS A 1 110 ? 1.610 13.599 -0.983 1.00 91.00 110 HIS A N 1
ATOM 931 C CA . HIS A 1 110 ? 1.043 13.307 -2.294 1.00 91.00 110 HIS A CA 1
ATOM 932 C C . HIS A 1 110 ? 1.358 14.405 -3.318 1.00 91.00 110 HIS A C 1
ATOM 934 O O . HIS A 1 110 ? 1.776 14.095 -4.432 1.00 91.00 110 HIS A O 1
ATOM 940 N N . GLU A 1 111 ? 1.214 15.671 -2.928 1.00 93.38 111 GLU A N 1
ATOM 941 C CA . GLU A 1 111 ? 1.558 16.834 -3.751 1.00 93.38 111 GLU A CA 1
ATOM 942 C C . GLU A 1 111 ? 3.038 16.817 -4.142 1.00 93.38 111 GLU A C 1
ATOM 944 O O . GLU A 1 111 ? 3.353 16.878 -5.333 1.00 93.38 111 GLU A O 1
ATOM 949 N N . GLY A 1 112 ? 3.934 16.605 -3.172 1.00 92.75 112 GLY A N 1
ATOM 950 C CA . GLY A 1 112 ? 5.369 16.478 -3.428 1.00 92.75 112 GLY A CA 1
ATOM 951 C C . GLY A 1 112 ? 5.698 15.320 -4.372 1.00 92.75 112 GLY A C 1
ATOM 952 O O . GLY A 1 112 ? 6.518 15.466 -5.276 1.00 92.75 112 GLY A O 1
ATOM 953 N N . ARG A 1 113 ? 5.007 14.179 -4.245 1.00 93.44 113 ARG A N 1
ATOM 954 C CA . ARG A 1 113 ? 5.200 13.031 -5.146 1.00 93.44 113 ARG A CA 1
ATOM 955 C C . ARG A 1 113 ? 4.772 13.343 -6.581 1.00 93.44 113 ARG A C 1
ATOM 957 O O . ARG A 1 113 ? 5.453 12.947 -7.524 1.00 93.44 113 ARG A O 1
ATOM 964 N N . VAL A 1 114 ? 3.654 14.046 -6.758 1.00 93.62 114 VAL A N 1
ATOM 965 C CA . VAL A 1 114 ? 3.175 14.478 -8.082 1.00 93.62 114 VAL A CA 1
ATOM 966 C C . VAL A 1 114 ? 4.143 15.478 -8.713 1.00 93.62 114 VAL A C 1
ATOM 968 O O . VAL A 1 114 ? 4.408 15.401 -9.913 1.00 93.62 114 VAL A O 1
ATOM 971 N N . GLU A 1 115 ? 4.683 16.408 -7.930 1.00 94.81 115 GLU A N 1
ATOM 972 C CA . GLU A 1 115 ? 5.668 17.376 -8.408 1.00 94.81 115 GLU A CA 1
ATOM 973 C C . GLU A 1 115 ? 6.968 16.701 -8.860 1.00 94.81 115 GLU A C 1
ATOM 975 O O . GLU A 1 115 ? 7.483 17.010 -9.936 1.00 94.81 115 GLU A O 1
ATOM 980 N N . LEU A 1 116 ? 7.436 15.704 -8.108 1.00 92.69 116 LEU A N 1
ATOM 981 C CA . LEU A 1 116 ? 8.622 14.920 -8.447 1.00 92.69 116 LEU A CA 1
ATOM 982 C C . LEU A 1 116 ? 8.449 14.192 -9.790 1.00 92.69 116 LEU A C 1
ATOM 984 O O . LEU A 1 116 ? 9.290 14.327 -10.677 1.00 92.69 116 LEU A O 1
ATOM 988 N N . ILE A 1 117 ? 7.299 13.543 -10.001 1.00 92.88 117 ILE A N 1
ATOM 989 C CA . ILE A 1 117 ? 6.957 12.898 -11.282 1.00 92.88 117 ILE A CA 1
ATOM 990 C C . ILE A 1 117 ? 6.918 13.923 -12.428 1.00 92.88 117 ILE A C 1
ATOM 992 O O . ILE A 1 117 ? 7.398 13.655 -13.531 1.00 92.88 117 ILE A O 1
ATOM 996 N N . LYS A 1 118 ? 6.364 15.123 -12.199 1.00 93.12 118 LYS A N 1
ATOM 997 C CA . LYS A 1 118 ? 6.361 16.193 -13.214 1.00 93.12 118 LYS A CA 1
ATOM 998 C C . LYS A 1 118 ? 7.782 16.620 -13.582 1.00 93.12 118 LYS A C 1
ATOM 1000 O O . LYS A 1 118 ? 8.049 16.844 -14.763 1.00 93.12 118 LYS A O 1
ATOM 1005 N N . LEU A 1 119 ? 8.677 16.743 -12.604 1.00 92.81 119 LEU A N 1
ATOM 1006 C CA . LEU A 1 119 ? 10.079 17.095 -12.833 1.00 92.81 119 LEU A CA 1
ATOM 1007 C C . LEU A 1 119 ? 10.822 15.996 -13.600 1.00 92.81 119 LEU A C 1
ATOM 1009 O O . LEU A 1 119 ? 11.527 16.303 -14.562 1.00 92.81 119 LEU A O 1
ATOM 1013 N N . GLU A 1 120 ? 10.614 14.729 -13.245 1.00 92.06 120 GLU A N 1
ATOM 1014 C CA . GLU A 1 120 ? 11.192 13.585 -13.960 1.00 92.06 120 GLU A CA 1
ATOM 1015 C C . GLU A 1 120 ? 10.721 13.524 -15.415 1.00 92.06 120 GLU A C 1
ATOM 1017 O O . GLU A 1 120 ? 11.543 13.409 -16.324 1.00 92.06 120 GLU A O 1
ATOM 1022 N N . ASN A 1 121 ? 9.421 13.706 -15.661 1.00 90.69 121 ASN A N 1
ATOM 1023 C CA . ASN A 1 121 ? 8.868 13.734 -17.015 1.00 90.69 121 ASN A CA 1
ATOM 1024 C C . ASN A 1 121 ? 9.416 14.903 -17.844 1.00 90.69 121 ASN A C 1
ATOM 1026 O O . ASN A 1 121 ? 9.731 14.735 -19.023 1.00 90.69 121 ASN A O 1
ATOM 1030 N N . ARG A 1 122 ? 9.568 16.090 -17.239 1.00 91.00 122 ARG A N 1
ATOM 1031 C CA . ARG A 1 122 ? 10.193 17.246 -17.904 1.00 91.00 122 ARG A CA 1
ATOM 1032 C C . ARG A 1 122 ? 11.639 16.950 -18.281 1.00 91.00 122 ARG A C 1
ATOM 1034 O O . ARG A 1 122 ? 12.023 17.197 -19.421 1.00 91.00 122 ARG A O 1
ATOM 1041 N N . ARG A 1 123 ? 12.415 16.380 -17.357 1.00 89.56 123 ARG A N 1
ATOM 1042 C CA . ARG A 1 123 ? 13.803 15.976 -17.607 1.00 89.56 123 ARG A CA 1
ATOM 1043 C C . ARG A 1 123 ? 13.887 14.929 -18.722 1.00 89.56 123 ARG A C 1
ATOM 1045 O O . ARG A 1 123 ? 14.704 15.076 -19.623 1.00 89.56 123 ARG A O 1
ATOM 1052 N N . GLY A 1 124 ? 13.034 13.905 -18.693 1.00 88.25 124 GLY A N 1
ATOM 1053 C CA . GLY A 1 124 ? 12.980 12.874 -19.734 1.00 88.25 124 GLY A CA 1
ATOM 1054 C C . GLY A 1 124 ? 12.648 13.448 -21.114 1.00 88.25 124 GLY A C 1
ATOM 1055 O O . GLY A 1 124 ? 13.316 13.131 -22.095 1.00 88.25 124 GLY A O 1
ATOM 1056 N N . SER A 1 125 ? 11.677 14.363 -21.180 1.00 82.44 125 SER A N 1
ATOM 1057 C CA . SER A 1 125 ? 11.319 15.068 -22.417 1.00 82.44 125 SER A CA 1
ATOM 1058 C C . SER A 1 125 ? 12.481 15.907 -22.967 1.00 82.44 125 SER A C 1
ATOM 1060 O O . SER A 1 125 ? 12.800 15.819 -24.151 1.00 82.44 125 SER A O 1
ATOM 1062 N N . GLN A 1 126 ? 13.185 16.654 -22.109 1.00 85.69 126 GLN A N 1
ATOM 1063 C CA . GLN A 1 126 ? 14.362 17.435 -22.511 1.00 85.69 126 GLN A CA 1
ATOM 1064 C C . GLN A 1 126 ? 15.493 16.559 -23.064 1.00 85.69 126 GLN A C 1
ATOM 1066 O O . GLN A 1 126 ? 16.111 16.921 -24.062 1.00 85.69 126 GLN A O 1
ATOM 1071 N N . LEU A 1 127 ? 15.746 15.397 -22.456 1.00 85.94 127 LEU A N 1
ATOM 1072 C CA . LEU A 1 127 ? 16.745 14.448 -22.956 1.00 85.94 127 LEU A CA 1
ATOM 1073 C C . LEU A 1 127 ? 16.361 13.889 -24.330 1.00 85.94 127 LEU A C 1
ATOM 1075 O O . LEU A 1 127 ? 17.212 13.817 -25.210 1.00 85.94 127 LEU A O 1
ATOM 1079 N N . CYS A 1 128 ? 15.083 13.564 -24.538 1.00 79.31 128 CYS A N 1
ATOM 1080 C CA . CYS A 1 128 ? 14.580 13.107 -25.833 1.00 79.31 128 CYS A CA 1
ATOM 1081 C C . CYS A 1 128 ? 14.759 14.176 -26.928 1.00 79.31 128 CYS A C 1
ATOM 1083 O O . CYS A 1 128 ? 15.205 13.870 -28.033 1.00 79.31 128 CYS A O 1
ATOM 1085 N N . LEU A 1 129 ? 14.487 15.448 -26.609 1.00 81.38 129 LEU A N 1
ATOM 1086 C CA . LEU A 1 129 ? 14.710 16.566 -27.532 1.00 81.38 129 LEU A CA 1
ATOM 1087 C C . LEU A 1 129 ? 16.194 16.725 -27.902 1.00 81.38 129 LEU A C 1
ATOM 1089 O O . LEU A 1 129 ? 16.509 16.898 -29.078 1.00 81.38 129 LEU A O 1
ATOM 1093 N N . LEU A 1 130 ? 17.099 16.617 -26.924 1.00 80.50 130 LEU A N 1
ATOM 1094 C CA . LEU A 1 130 ? 18.549 16.673 -27.151 1.00 80.50 130 LEU A CA 1
ATOM 1095 C C . LEU A 1 130 ? 19.060 15.483 -27.976 1.00 80.50 130 LEU A C 1
ATOM 1097 O O . LEU A 1 130 ? 19.941 15.630 -28.822 1.00 80.50 130 LEU A O 1
ATOM 1101 N N . GLU A 1 131 ? 18.508 14.292 -27.756 1.00 82.00 131 GLU A N 1
ATOM 1102 C CA . GLU A 1 131 ? 18.866 13.118 -28.549 1.00 82.00 131 GLU A CA 1
ATOM 1103 C C . GLU A 1 131 ? 18.370 13.256 -29.994 1.00 82.00 131 GLU A C 1
ATOM 1105 O O . GLU A 1 131 ? 19.099 12.951 -30.939 1.00 82.00 131 GLU A O 1
ATOM 1110 N N . SER A 1 132 ? 17.162 13.794 -30.185 1.00 76.81 132 SER A N 1
ATOM 1111 C CA . SER A 1 132 ? 16.625 14.090 -31.512 1.00 76.81 132 SER A CA 1
ATOM 1112 C C . SER A 1 132 ? 17.456 15.138 -32.251 1.00 76.81 132 SER A C 1
ATOM 1114 O O . SER A 1 132 ? 17.664 14.991 -33.454 1.00 76.81 132 SER A O 1
ATOM 1116 N N . SER A 1 133 ? 17.945 16.181 -31.570 1.00 79.69 133 SER A N 1
ATOM 1117 C CA . SER A 1 133 ? 18.785 17.197 -32.215 1.00 79.69 133 SER A CA 1
ATOM 1118 C C . SER A 1 133 ? 20.132 16.624 -32.648 1.00 79.69 133 SER A C 1
ATOM 1120 O O . SER A 1 133 ? 20.598 16.933 -33.740 1.00 79.69 133 SER A O 1
ATOM 1122 N N . ARG A 1 134 ? 20.724 15.728 -31.848 1.00 82.44 134 ARG A N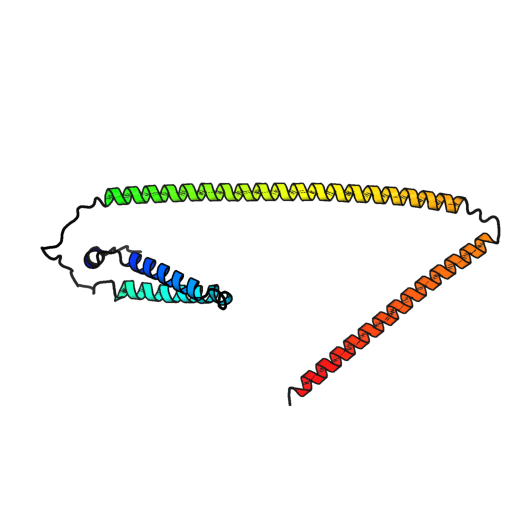 1
ATOM 1123 C CA . ARG A 1 134 ? 21.952 15.019 -32.226 1.00 82.44 134 ARG A CA 1
ATOM 1124 C C . ARG A 1 134 ? 21.746 14.122 -33.447 1.00 82.44 134 ARG A C 1
ATOM 1126 O O . ARG A 1 134 ? 22.527 14.196 -34.382 1.00 82.44 134 ARG A O 1
ATOM 1133 N N . ARG A 1 135 ? 20.662 13.341 -33.484 1.00 80.44 135 ARG A N 1
ATOM 1134 C CA . ARG A 1 135 ? 20.341 12.488 -34.645 1.00 80.44 135 ARG A CA 1
ATOM 1135 C C . ARG A 1 135 ? 20.099 13.295 -35.923 1.00 80.44 135 ARG A C 1
ATOM 1137 O O . ARG A 1 135 ? 20.447 12.834 -37.004 1.00 80.44 135 ARG A O 1
ATOM 1144 N N . LEU A 1 136 ? 19.501 14.483 -35.808 1.00 81.44 136 LEU A N 1
ATOM 1145 C CA . LEU A 1 136 ? 19.352 15.404 -36.937 1.00 81.44 136 LEU A CA 1
ATOM 1146 C C . LEU A 1 136 ? 20.710 15.921 -37.418 1.00 81.44 136 LEU A C 1
ATOM 1148 O O . LEU A 1 136 ? 20.944 15.934 -38.621 1.00 81.44 136 LEU A O 1
ATOM 1152 N N . GLN A 1 137 ? 21.602 16.296 -36.499 1.00 87.81 137 GLN A N 1
ATOM 1153 C CA . GLN A 1 137 ? 22.968 16.711 -36.825 1.00 87.81 137 GLN A CA 1
ATOM 1154 C C . GLN A 1 137 ? 23.727 15.597 -37.563 1.00 87.81 137 GLN A C 1
ATOM 1156 O O . GLN A 1 137 ? 24.214 15.828 -38.664 1.00 87.81 137 GLN A O 1
ATOM 1161 N N . ASP A 1 138 ? 23.718 14.377 -37.016 1.00 88.81 138 ASP A N 1
ATOM 1162 C CA . ASP A 1 138 ? 24.366 13.207 -37.621 1.00 88.81 138 ASP A CA 1
ATOM 1163 C C . ASP A 1 138 ? 23.811 12.932 -39.036 1.00 88.81 138 ASP A C 1
ATOM 1165 O O . ASP A 1 138 ? 24.552 12.597 -39.959 1.00 88.81 138 ASP A O 1
ATOM 1169 N N . GLY A 1 139 ? 22.497 13.108 -39.234 1.00 86.81 139 GLY A N 1
ATOM 1170 C CA . GLY A 1 139 ? 21.856 12.983 -40.545 1.00 86.81 139 GLY A CA 1
ATOM 1171 C C . GLY A 1 139 ? 22.281 14.063 -41.546 1.00 86.81 139 GLY A C 1
ATOM 1172 O O . GLY A 1 139 ? 22.456 13.760 -42.726 1.00 86.81 139 GLY A O 1
ATOM 1173 N N . MET A 1 140 ? 22.476 15.304 -41.089 1.00 89.88 140 MET A N 1
ATOM 1174 C CA . MET A 1 140 ? 22.975 16.401 -41.928 1.00 89.88 140 MET A CA 1
ATOM 1175 C C . MET A 1 140 ? 24.440 16.186 -42.323 1.00 89.88 140 MET A C 1
ATOM 1177 O O . MET A 1 140 ? 24.800 16.442 -43.471 1.00 89.88 140 MET A O 1
ATOM 1181 N N . ASP A 1 141 ? 25.263 15.656 -41.417 1.00 92.69 141 ASP A N 1
ATOM 1182 C CA . ASP A 1 141 ? 26.659 15.314 -41.706 1.00 92.69 141 ASP A CA 1
ATOM 1183 C C . ASP A 1 141 ? 26.747 14.202 -42.767 1.00 92.69 141 ASP A C 1
ATOM 1185 O O . ASP A 1 141 ? 27.474 14.339 -43.754 1.00 92.69 141 ASP A O 1
ATOM 1189 N N . LEU A 1 142 ? 25.927 13.151 -42.633 1.00 90.50 142 LEU A N 1
ATOM 1190 C CA . LEU A 1 142 ? 25.788 12.078 -43.628 1.00 90.50 142 LEU A CA 1
ATOM 1191 C C . LEU A 1 142 ? 25.325 12.595 -44.994 1.00 90.50 142 LEU A C 1
ATOM 1193 O O . LEU A 1 142 ? 25.817 12.149 -46.030 1.00 90.50 142 LEU A O 1
ATOM 1197 N N . TYR A 1 143 ? 24.382 13.537 -45.012 1.00 89.69 143 TYR A N 1
ATOM 1198 C CA . TYR A 1 143 ? 23.931 14.167 -46.249 1.00 89.69 143 TYR A CA 1
ATOM 1199 C C . TYR A 1 143 ? 25.063 14.968 -46.916 1.00 89.69 143 TYR A C 1
ATOM 1201 O O . TYR A 1 143 ? 25.271 14.847 -48.121 1.00 89.69 143 TYR A O 1
ATOM 1209 N N . GLY A 1 144 ? 25.857 15.709 -46.137 1.00 91.06 144 GLY A N 1
ATOM 1210 C CA . GLY A 1 144 ? 27.025 16.435 -46.645 1.00 91.06 144 GLY A CA 1
ATOM 1211 C C . GLY A 1 144 ? 28.160 15.522 -47.133 1.00 91.06 144 GLY A C 1
ATOM 1212 O O . GLY A 1 144 ? 28.884 15.862 -48.069 1.00 91.06 144 GLY A O 1
ATOM 1213 N N . GLU A 1 145 ? 28.345 14.345 -46.533 1.00 91.50 145 GLU A N 1
ATOM 1214 C CA . GLU A 1 145 ? 29.221 13.298 -47.081 1.00 91.50 145 GLU A CA 1
ATOM 1215 C C . GLU A 1 145 ? 28.691 12.761 -48.411 1.00 91.50 145 GLU A C 1
ATOM 1217 O O . GLU A 1 145 ? 29.442 12.695 -49.383 1.00 91.50 145 GLU A O 1
ATOM 1222 N N . PHE A 1 146 ? 27.392 12.471 -48.487 1.00 90.69 146 PHE A N 1
ATOM 1223 C CA . PHE A 1 146 ? 26.761 11.990 -49.710 1.00 90.69 146 PHE A CA 1
ATOM 1224 C C . PHE A 1 146 ? 26.851 13.000 -50.862 1.00 90.69 146 PHE A C 1
ATOM 1226 O O . PHE A 1 146 ? 27.152 12.605 -51.987 1.00 90.69 146 PHE A O 1
ATOM 1233 N N . GLU A 1 147 ? 26.635 14.295 -50.608 1.00 89.19 147 GLU A N 1
ATOM 1234 C CA . GLU A 1 147 ? 26.805 15.339 -51.627 1.00 89.19 147 GLU A CA 1
ATOM 1235 C C . GLU A 1 147 ? 28.246 15.399 -52.140 1.00 89.19 147 GLU A C 1
ATOM 1237 O O . GLU A 1 147 ? 28.462 15.415 -53.351 1.00 89.19 147 GLU A O 1
ATOM 1242 N N . ARG A 1 148 ? 29.241 15.338 -51.245 1.00 90.25 148 ARG A N 1
ATOM 1243 C CA . ARG A 1 148 ? 30.661 15.315 -51.637 1.00 90.25 148 ARG A CA 1
ATOM 1244 C C . ARG A 1 148 ? 31.016 14.080 -52.459 1.00 90.25 148 ARG A C 1
ATOM 1246 O O . ARG A 1 148 ? 31.722 14.190 -53.464 1.00 90.25 148 ARG A O 1
ATOM 1253 N N . ASP A 1 149 ? 30.515 12.915 -52.065 1.00 86.75 149 ASP A N 1
ATOM 1254 C CA . ASP A 1 149 ? 30.710 11.675 -52.811 1.00 86.75 149 ASP A CA 1
ATOM 1255 C C . ASP A 1 149 ? 30.031 11.741 -54.181 1.00 86.75 149 ASP A C 1
ATOM 1257 O O . ASP A 1 149 ? 30.622 11.336 -55.184 1.00 86.75 149 ASP A O 1
ATOM 1261 N N . TYR A 1 150 ? 28.825 12.305 -54.256 1.00 83.50 150 TYR A N 1
ATOM 1262 C CA . TYR A 1 150 ? 28.095 12.503 -55.503 1.00 83.50 150 TYR A CA 1
ATOM 1263 C C . TYR A 1 150 ? 28.814 13.476 -56.446 1.00 83.50 150 TYR A C 1
ATOM 1265 O O . TYR A 1 150 ? 28.970 13.171 -57.630 1.00 83.50 150 TYR A O 1
ATOM 1273 N N . GLU A 1 151 ? 29.320 14.602 -55.940 1.00 84.31 151 GLU A N 1
ATOM 1274 C CA . GLU A 1 151 ? 30.129 15.555 -56.70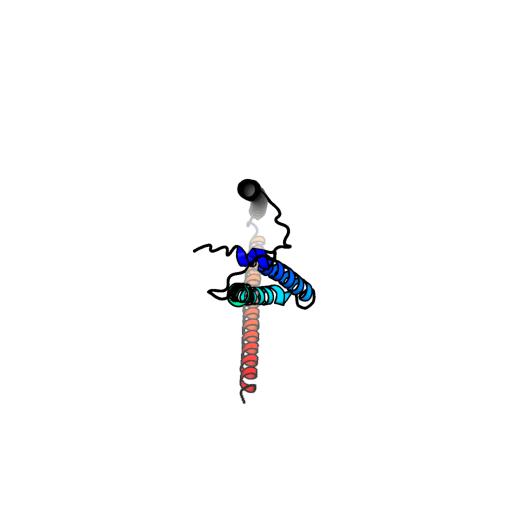8 1.00 84.31 151 GLU A CA 1
ATOM 1275 C C . GLU A 1 151 ? 31.450 14.937 -57.186 1.00 84.31 151 GLU A C 1
ATOM 1277 O O . GLU A 1 151 ? 31.840 15.115 -58.343 1.00 84.31 151 GLU A O 1
ATOM 1282 N N . SER A 1 152 ? 32.120 14.152 -56.337 1.00 84.38 152 SER A N 1
ATOM 1283 C CA . SER A 1 152 ? 33.319 13.391 -56.707 1.00 84.38 152 SER A CA 1
ATOM 1284 C C . SER A 1 152 ? 33.021 12.389 -57.823 1.00 84.38 152 SER A C 1
ATOM 1286 O O . SER A 1 152 ? 33.776 12.281 -58.794 1.00 84.38 152 SER A O 1
ATOM 1288 N N . LEU A 1 153 ? 31.886 11.693 -57.735 1.00 79.88 153 LEU A N 1
ATOM 1289 C CA . LEU A 1 153 ? 31.435 10.720 -58.723 1.00 79.88 153 LEU A CA 1
ATOM 1290 C C . LEU A 1 153 ? 31.083 11.418 -60.046 1.00 79.88 153 LEU A C 1
ATOM 1292 O O . LEU A 1 153 ? 31.581 11.013 -61.094 1.00 79.88 153 LEU A O 1
ATOM 1296 N N . LEU A 1 154 ? 30.346 12.531 -60.015 1.00 77.38 154 LEU A N 1
ATOM 1297 C CA . LEU A 1 154 ? 30.108 13.394 -61.179 1.00 77.38 154 LEU A CA 1
ATOM 1298 C C . LEU A 1 154 ? 31.413 13.897 -61.806 1.00 77.38 154 LEU A C 1
ATOM 1300 O O . LEU A 1 154 ? 31.556 13.856 -63.027 1.00 77.38 154 LEU A O 1
ATOM 1304 N N . GLY A 1 155 ? 32.391 14.311 -60.999 1.00 73.38 155 GLY A N 1
ATOM 1305 C CA . GLY A 1 155 ? 33.710 14.735 -61.468 1.00 73.38 155 GLY A CA 1
ATOM 1306 C C . GLY A 1 155 ? 34.505 13.605 -62.130 1.00 73.38 155 GLY A C 1
ATOM 1307 O O . GLY A 1 155 ? 35.176 13.823 -63.141 1.00 73.38 155 GLY A O 1
ATOM 1308 N N . GLN A 1 156 ? 34.402 12.379 -61.615 1.00 72.56 156 GLN A N 1
ATOM 1309 C CA . GLN A 1 156 ? 35.001 11.186 -62.223 1.00 72.56 156 GLN A CA 1
ATOM 1310 C C . GLN A 1 156 ? 34.292 10.783 -63.524 1.00 72.56 156 GLN A C 1
ATOM 1312 O O . GLN A 1 156 ? 34.957 10.410 -64.493 1.00 72.56 156 GLN A O 1
ATOM 1317 N N . PHE A 1 157 ? 32.965 10.918 -63.589 1.00 63.59 157 PHE A N 1
ATOM 1318 C CA . PHE A 1 157 ? 32.183 10.670 -64.801 1.00 63.59 157 PHE A CA 1
ATOM 1319 C C . PHE A 1 157 ? 32.392 11.752 -65.871 1.00 63.59 157 PHE A C 1
ATOM 1321 O O . PHE A 1 157 ? 32.498 11.421 -67.048 1.00 63.59 157 PHE A O 1
ATOM 1328 N N . GLY A 1 158 ? 32.551 13.021 -65.490 1.00 58.78 158 GLY A N 1
ATOM 1329 C CA . GLY A 1 158 ? 32.899 14.114 -66.407 1.00 58.78 158 GLY A CA 1
ATOM 1330 C C . GLY A 1 158 ? 34.305 13.978 -67.006 1.00 58.78 158 GLY A C 1
ATOM 1331 O O . GLY A 1 158 ? 34.555 14.430 -68.120 1.00 58.78 158 GLY A O 1
ATOM 1332 N N . ARG A 1 159 ? 35.220 13.287 -66.310 1.00 56.44 159 ARG A N 1
ATOM 1333 C CA . ARG A 1 159 ? 36.540 12.883 -66.838 1.00 56.44 159 ARG A CA 1
ATOM 1334 C C . ARG A 1 159 ? 36.481 11.629 -67.716 1.00 56.44 159 ARG A C 1
ATOM 1336 O O . ARG A 1 159 ? 37.449 11.325 -68.414 1.00 56.44 159 ARG A O 1
ATOM 1343 N N . PHE A 1 160 ? 35.359 10.912 -67.717 1.00 52.28 160 PHE A N 1
ATOM 1344 C CA . PHE A 1 160 ? 35.099 9.776 -68.594 1.00 52.28 160 PHE A CA 1
ATOM 1345 C C . PHE A 1 160 ? 34.697 10.288 -69.983 1.00 52.28 160 PHE A C 1
ATOM 1347 O O . PHE A 1 160 ? 33.543 10.243 -70.394 1.00 52.28 160 PHE A O 1
ATOM 1354 N N . ASN A 1 161 ? 35.674 10.803 -70.727 1.00 50.53 161 ASN A N 1
ATOM 1355 C CA . ASN A 1 161 ? 35.453 11.258 -72.093 1.00 50.53 161 ASN A CA 1
ATOM 1356 C C . ASN A 1 161 ? 35.120 10.026 -72.976 1.00 50.53 161 ASN A C 1
ATOM 1358 O O . ASN A 1 161 ? 35.975 9.144 -73.130 1.00 50.53 161 ASN A O 1
ATOM 1362 N N . PRO A 1 162 ? 33.910 9.904 -73.568 1.00 51.03 162 PRO A N 1
ATOM 1363 C CA . PRO A 1 162 ? 33.519 8.735 -74.366 1.00 51.03 162 PRO A CA 1
ATOM 1364 C C . PRO A 1 162 ? 34.208 8.686 -75.740 1.00 51.03 162 PRO A C 1
ATOM 1366 O O . PRO A 1 162 ? 33.918 7.816 -76.558 1.00 51.03 162 PRO A O 1
ATOM 1369 N N . SER A 1 163 ? 35.140 9.601 -75.999 1.00 50.34 163 SER A N 1
ATOM 1370 C CA . SER A 1 163 ? 35.836 9.800 -77.268 1.00 50.34 163 SER A CA 1
ATOM 1371 C C . SER A 1 163 ? 36.805 8.674 -77.653 1.00 50.34 163 SER A C 1
ATOM 1373 O O . SER A 1 163 ? 37.352 8.703 -78.751 1.00 50.34 163 SER A O 1
ATOM 1375 N N . SER A 1 164 ? 36.969 7.631 -76.826 1.00 53.97 164 SER A N 1
ATOM 1376 C CA . SER A 1 164 ? 37.596 6.375 -77.257 1.00 53.97 164 SER A CA 1
ATOM 1377 C C . SER A 1 164 ? 36.596 5.212 -77.210 1.00 53.97 164 SER A C 1
ATOM 1379 O O . SER A 1 164 ? 36.080 4.835 -76.155 1.00 53.97 164 SER A O 1
ATOM 1381 N N . GLY A 1 165 ? 36.347 4.572 -78.359 1.00 54.47 165 GLY A N 1
ATOM 1382 C CA . GLY A 1 165 ? 35.433 3.421 -78.498 1.00 54.47 165 GLY A CA 1
ATOM 1383 C C . GLY A 1 165 ? 35.816 2.163 -77.690 1.00 54.47 165 GLY A C 1
ATOM 1384 O O . GLY A 1 165 ? 35.122 1.144 -77.753 1.00 54.47 165 GLY A O 1
ATOM 1385 N N . SER A 1 166 ? 36.914 2.223 -76.930 1.00 56.56 166 SER A N 1
ATOM 1386 C CA . SER A 1 166 ? 37.363 1.219 -75.959 1.00 56.56 166 SER A CA 1
ATOM 1387 C C . SER A 1 166 ? 36.682 1.396 -74.592 1.00 56.56 166 SER A C 1
ATOM 1389 O O . SER A 1 166 ? 36.218 0.419 -73.998 1.00 56.56 166 SER A O 1
ATOM 1391 N N . SER A 1 167 ? 36.529 2.640 -74.120 1.00 56.75 167 SER A N 1
ATOM 1392 C CA . SER A 1 167 ? 35.940 2.948 -72.807 1.00 56.75 167 SER A CA 1
ATOM 1393 C C . SER A 1 167 ? 34.436 2.666 -72.752 1.00 56.75 167 SER A C 1
ATOM 1395 O O . SER A 1 167 ? 33.950 2.124 -71.760 1.00 56.75 167 SER A O 1
ATOM 1397 N N . VAL A 1 168 ? 33.707 2.916 -73.846 1.00 59.09 168 VAL A N 1
ATOM 1398 C CA . VAL A 1 168 ? 32.263 2.619 -73.952 1.00 59.09 168 VAL A CA 1
ATOM 1399 C C . VAL A 1 168 ? 31.991 1.110 -73.902 1.00 59.09 168 VAL A C 1
ATOM 1401 O O . VAL A 1 168 ? 31.050 0.668 -73.246 1.00 59.09 168 VAL A O 1
ATOM 1404 N N . ARG A 1 169 ? 32.851 0.286 -74.522 1.00 62.91 169 ARG A N 1
ATOM 1405 C CA . ARG A 1 169 ? 32.731 -1.181 -74.452 1.00 62.91 169 ARG A CA 1
ATOM 1406 C C . ARG A 1 169 ? 33.009 -1.716 -73.051 1.00 62.91 169 ARG A C 1
ATOM 1408 O O . ARG A 1 169 ? 32.294 -2.607 -72.602 1.00 62.91 169 ARG A O 1
ATOM 1415 N N . LYS A 1 170 ? 34.007 -1.170 -72.347 1.00 64.56 170 LYS A N 1
ATOM 1416 C CA . LYS A 1 170 ? 34.290 -1.544 -70.951 1.00 64.56 170 LYS A CA 1
ATOM 1417 C C . LYS A 1 170 ? 33.143 -1.159 -70.017 1.00 64.56 170 LYS A C 1
ATOM 1419 O O . LYS A 1 170 ? 32.754 -1.981 -69.194 1.00 64.56 170 LYS A O 1
ATOM 1424 N N . LEU A 1 171 ? 32.565 0.032 -70.185 1.00 64.69 171 LEU A N 1
ATOM 1425 C CA . LEU A 1 171 ? 31.412 0.477 -69.400 1.00 64.69 171 LEU A CA 1
ATOM 1426 C C . LEU A 1 171 ? 30.180 -0.399 -69.659 1.00 64.69 171 LEU A C 1
ATOM 1428 O O . LEU A 1 171 ? 29.547 -0.853 -68.710 1.00 64.69 171 LEU A O 1
ATOM 1432 N N . LYS A 1 172 ? 29.888 -0.717 -70.928 1.00 69.06 172 LYS A N 1
ATOM 1433 C CA . LYS A 1 172 ? 28.803 -1.639 -71.292 1.00 69.06 172 LYS A CA 1
ATOM 1434 C C . LYS A 1 172 ? 29.000 -3.017 -70.652 1.00 69.06 172 LYS A C 1
ATOM 1436 O O . LYS A 1 172 ? 28.089 -3.520 -70.006 1.00 69.06 172 LYS A O 1
ATOM 1441 N N . LYS A 1 173 ? 30.217 -3.566 -70.721 1.00 71.31 173 LYS A N 1
ATOM 1442 C CA . LYS A 1 173 ? 30.565 -4.860 -70.111 1.00 71.31 173 LYS A CA 1
ATOM 1443 C C . LYS A 1 173 ? 30.462 -4.838 -68.579 1.00 71.31 173 LYS A C 1
ATOM 1445 O O . LYS A 1 173 ? 30.065 -5.827 -67.970 1.00 71.31 173 LYS A O 1
ATOM 1450 N N . PHE A 1 174 ? 30.792 -3.710 -67.946 1.00 72.19 174 PHE A N 1
ATOM 1451 C CA . PHE A 1 174 ? 30.647 -3.526 -66.500 1.00 72.19 174 PHE A CA 1
ATOM 1452 C C . PHE A 1 174 ? 29.175 -3.451 -66.076 1.00 72.19 174 PHE A C 1
ATOM 1454 O O . PHE A 1 174 ? 28.784 -4.093 -65.102 1.00 72.19 174 PHE A O 1
ATOM 1461 N N . MET A 1 175 ? 28.351 -2.720 -66.832 1.00 70.81 175 MET A N 1
ATOM 1462 C CA . MET A 1 175 ? 26.907 -2.641 -66.606 1.00 70.81 175 MET A CA 1
ATOM 1463 C C . MET A 1 175 ? 26.242 -4.007 -66.797 1.00 70.81 175 MET A C 1
ATOM 1465 O O . MET A 1 175 ? 25.517 -4.447 -65.911 1.00 70.81 175 MET A O 1
ATOM 1469 N N . GLU A 1 176 ? 26.559 -4.726 -67.877 1.00 72.44 176 GLU A N 1
ATOM 1470 C CA . GLU A 1 176 ? 26.082 -6.096 -68.125 1.00 72.44 176 GLU A CA 1
ATOM 1471 C C . GLU A 1 176 ? 26.460 -7.050 -66.980 1.00 72.44 176 GLU A C 1
ATOM 1473 O O . GLU A 1 176 ? 25.626 -7.818 -66.507 1.00 72.44 176 GLU A O 1
ATOM 1478 N N . HIS A 1 177 ? 27.688 -6.958 -66.462 1.00 72.06 177 HIS A N 1
ATOM 1479 C CA . HIS A 1 177 ? 28.126 -7.762 -65.321 1.00 72.06 177 HIS A CA 1
ATOM 1480 C C . HIS A 1 177 ? 27.402 -7.393 -64.012 1.00 72.06 177 HIS A C 1
ATOM 1482 O O . HIS A 1 177 ? 27.089 -8.275 -63.209 1.00 72.06 177 HIS A O 1
ATOM 1488 N N . LYS A 1 178 ? 27.099 -6.106 -63.785 1.00 71.94 178 LYS A N 1
ATOM 1489 C CA . LYS A 1 178 ? 26.317 -5.658 -62.620 1.00 71.94 178 LYS A CA 1
ATOM 1490 C C . LYS A 1 178 ? 24.874 -6.165 -62.695 1.00 71.94 178 LYS A C 1
ATOM 1492 O O . LYS A 1 178 ? 24.376 -6.681 -61.696 1.00 71.94 178 LYS A O 1
ATOM 1497 N N . TYR A 1 179 ? 24.247 -6.089 -63.871 1.00 70.69 179 TYR A N 1
ATOM 1498 C CA . TYR A 1 179 ? 22.915 -6.651 -64.107 1.00 70.69 179 TYR A CA 1
ATOM 1499 C C . TYR A 1 179 ? 22.901 -8.173 -63.918 1.00 70.69 179 TYR A C 1
ATOM 1501 O O . TYR A 1 179 ? 22.059 -8.667 -63.173 1.00 70.69 179 TYR A O 1
ATOM 1509 N N . MET A 1 180 ? 23.886 -8.904 -64.456 1.00 69.06 180 MET A N 1
ATOM 1510 C CA . MET A 1 180 ? 24.001 -10.353 -64.230 1.00 69.06 180 MET A CA 1
ATOM 1511 C C . MET A 1 180 ? 24.147 -10.713 -62.747 1.00 69.06 180 MET A C 1
ATOM 1513 O O . MET A 1 180 ? 23.496 -11.642 -62.274 1.00 69.06 180 MET A O 1
ATOM 1517 N N . LYS A 1 181 ? 24.963 -9.976 -61.978 1.00 73.81 181 LYS A N 1
ATOM 1518 C CA . LYS A 1 181 ? 25.090 -10.211 -60.528 1.00 73.81 181 LYS A CA 1
ATOM 1519 C C . LYS A 1 181 ? 23.780 -9.970 -59.783 1.00 73.81 181 LYS A C 1
ATOM 1521 O O . LYS A 1 181 ? 23.471 -10.704 -58.847 1.00 73.81 181 LYS A O 1
ATOM 1526 N N . GLN A 1 182 ? 23.020 -8.954 -60.183 1.00 76.69 182 GLN A N 1
ATOM 1527 C CA . GLN A 1 182 ? 21.741 -8.630 -59.562 1.00 76.69 182 GLN A CA 1
ATOM 1528 C C . GLN A 1 182 ? 20.672 -9.684 -59.874 1.00 76.69 182 GLN A C 1
ATOM 1530 O O . GLN A 1 182 ? 19.961 -10.103 -58.961 1.00 76.69 182 GLN A O 1
ATOM 1535 N N . GLU A 1 183 ? 20.597 -10.162 -61.118 1.00 75.94 183 GLU A N 1
ATOM 1536 C CA . GLU A 1 183 ? 19.699 -11.261 -61.488 1.00 75.94 183 GLU A CA 1
ATOM 1537 C C . GLU A 1 183 ? 20.073 -12.564 -60.780 1.00 75.94 183 GLU A C 1
ATOM 1539 O O . GLU A 1 183 ? 19.199 -13.219 -60.213 1.00 75.94 183 GLU A O 1
ATOM 1544 N N . TYR A 1 184 ? 21.367 -12.897 -60.719 1.00 79.75 184 TYR A N 1
ATOM 1545 C CA . TYR A 1 184 ? 21.848 -14.074 -59.995 1.00 79.75 184 TYR A CA 1
ATOM 1546 C C . TYR A 1 184 ? 21.481 -14.010 -58.508 1.00 79.75 184 TYR A C 1
ATOM 1548 O O . TYR A 1 184 ? 20.952 -14.970 -57.954 1.00 79.75 184 TYR A O 1
ATOM 1556 N N . TYR A 1 185 ? 21.691 -12.858 -57.863 1.00 76.88 185 TYR A N 1
ATOM 1557 C CA . TYR A 1 185 ? 21.333 -12.665 -56.459 1.00 76.88 185 TYR A CA 1
ATOM 1558 C C . TYR A 1 185 ? 19.822 -12.800 -56.220 1.00 76.88 185 TYR A C 1
ATOM 1560 O O . TYR A 1 185 ? 19.400 -13.435 -55.255 1.00 76.88 185 TYR A O 1
ATOM 1568 N N . GLN A 1 186 ? 18.988 -12.243 -57.104 1.00 82.06 186 GLN A N 1
ATOM 1569 C CA . GLN A 1 186 ? 17.533 -12.380 -56.997 1.00 82.06 186 GLN A CA 1
ATOM 1570 C C . GLN A 1 186 ? 17.062 -13.822 -57.228 1.00 82.06 186 GLN A C 1
ATOM 1572 O O . GLN A 1 186 ? 16.167 -14.285 -56.516 1.00 82.06 186 GLN A O 1
ATOM 1577 N N . ALA A 1 187 ? 17.659 -14.536 -58.183 1.00 83.19 187 ALA A N 1
ATOM 1578 C CA . ALA A 1 187 ? 17.356 -15.937 -58.458 1.00 83.19 187 ALA A CA 1
ATOM 1579 C C . ALA A 1 187 ? 17.754 -16.845 -57.284 1.00 83.19 187 ALA A C 1
ATOM 1581 O O . ALA A 1 187 ? 16.947 -17.662 -56.839 1.00 83.19 187 ALA A O 1
ATOM 1582 N N . GLU A 1 188 ? 18.949 -16.647 -56.725 1.00 78.81 188 GLU A N 1
ATOM 1583 C CA . GLU A 1 188 ? 19.428 -17.412 -55.572 1.00 78.81 188 GLU A CA 1
ATOM 1584 C C . GLU A 1 188 ? 18.582 -17.131 -54.326 1.00 78.81 188 GLU A C 1
ATOM 1586 O O . GLU A 1 188 ? 18.178 -18.057 -53.624 1.00 78.81 188 GLU A O 1
ATOM 1591 N N . ARG A 1 189 ? 18.199 -15.866 -54.096 1.00 78.75 189 ARG A N 1
ATOM 1592 C CA . ARG A 1 189 ? 17.292 -15.510 -52.997 1.00 78.75 189 ARG A CA 1
ATOM 1593 C C . ARG A 1 189 ? 15.957 -16.245 -53.113 1.00 78.75 189 ARG A C 1
ATOM 1595 O O . ARG A 1 189 ? 15.519 -16.832 -52.130 1.00 78.75 189 ARG A O 1
ATOM 1602 N N . ARG A 1 190 ? 15.339 -16.265 -54.304 1.00 83.19 190 ARG A N 1
ATOM 1603 C CA . ARG A 1 190 ? 14.078 -16.996 -54.554 1.00 83.19 190 ARG A CA 1
ATOM 1604 C C . ARG A 1 190 ? 14.230 -18.499 -54.319 1.00 83.19 190 ARG A C 1
ATOM 1606 O O . ARG A 1 190 ? 13.353 -19.106 -53.711 1.00 83.19 190 ARG A O 1
ATOM 1613 N N . ARG A 1 191 ? 15.345 -19.092 -54.758 1.00 81.44 191 ARG A N 1
ATOM 1614 C CA . ARG A 1 191 ? 15.644 -20.515 -54.545 1.00 81.44 191 ARG A CA 1
ATOM 1615 C C . ARG A 1 191 ? 15.739 -20.858 -53.059 1.00 81.44 191 ARG A C 1
ATOM 1617 O O . ARG A 1 191 ? 15.127 -21.829 -52.625 1.00 81.44 191 ARG A O 1
ATOM 1624 N N . LEU A 1 192 ? 16.462 -20.050 -52.285 1.00 76.06 192 LEU A N 1
ATOM 1625 C CA . LEU A 1 192 ? 16.593 -20.237 -50.838 1.00 76.06 192 LEU A CA 1
ATOM 1626 C C . LEU A 1 192 ? 15.251 -20.069 -50.114 1.00 76.06 192 LEU A C 1
ATOM 1628 O O . LEU A 1 192 ? 14.955 -20.838 -49.204 1.00 76.06 192 LEU A O 1
ATOM 1632 N N . THR A 1 193 ? 14.410 -19.121 -50.545 1.00 73.94 193 THR A N 1
ATOM 1633 C CA . THR A 1 193 ? 13.058 -18.955 -49.980 1.00 73.94 193 THR A CA 1
ATOM 1634 C C . THR A 1 193 ? 12.184 -20.188 -50.238 1.00 73.94 193 THR A C 1
ATOM 1636 O O . THR A 1 193 ? 11.549 -20.680 -49.312 1.00 73.94 193 THR A O 1
ATOM 1639 N N . ALA A 1 194 ? 12.226 -20.758 -51.447 1.00 78.19 194 ALA A N 1
ATOM 1640 C CA . ALA A 1 194 ? 11.469 -21.967 -51.786 1.00 78.19 194 ALA A CA 1
ATOM 1641 C C . ALA A 1 194 ? 11.913 -23.213 -50.992 1.00 78.19 194 ALA A C 1
ATOM 1643 O O . ALA A 1 194 ? 11.090 -24.069 -50.669 1.00 78.19 194 ALA A O 1
ATOM 1644 N N . ILE A 1 195 ? 13.206 -23.325 -50.663 1.00 77.12 195 ILE A N 1
ATOM 1645 C CA . ILE A 1 195 ? 13.716 -24.394 -49.787 1.00 77.12 195 ILE A CA 1
ATOM 1646 C C . ILE A 1 195 ? 13.180 -24.203 -48.364 1.00 77.12 195 ILE A C 1
ATOM 1648 O O . ILE A 1 195 ? 12.621 -25.139 -47.797 1.00 77.12 195 ILE A O 1
ATOM 1652 N N . GLY A 1 196 ? 13.266 -22.981 -47.827 1.00 73.25 196 GLY A N 1
ATOM 1653 C CA . GLY A 1 196 ? 12.740 -22.665 -46.498 1.00 73.25 196 GLY A CA 1
ATOM 1654 C C . GLY A 1 196 ? 11.240 -22.950 -46.361 1.00 73.25 196 GLY A C 1
ATOM 1655 O O . GLY A 1 196 ? 10.813 -23.524 -45.364 1.00 73.25 196 GLY A O 1
ATOM 1656 N N . GLU A 1 197 ? 10.436 -22.629 -47.377 1.00 76.50 197 GLU A N 1
ATOM 1657 C CA . GLU A 1 197 ? 8.999 -22.945 -47.392 1.00 76.50 197 GLU A CA 1
ATOM 1658 C C . GLU A 1 197 ? 8.728 -24.457 -47.413 1.00 76.50 197 GLU A C 1
ATOM 1660 O O . GLU A 1 197 ? 7.820 -24.938 -46.730 1.00 76.50 197 GLU A O 1
ATOM 1665 N N . ARG A 1 198 ? 9.535 -25.230 -48.149 1.00 73.31 198 ARG A N 1
ATOM 1666 C CA . ARG A 1 198 ? 9.404 -26.690 -48.226 1.00 73.31 198 ARG A CA 1
ATOM 1667 C C . ARG A 1 198 ? 9.743 -27.370 -46.901 1.00 73.31 198 ARG A C 1
ATOM 1669 O O . ARG A 1 198 ? 8.998 -28.250 -46.476 1.00 73.31 198 ARG A O 1
ATOM 1676 N N . ASP A 1 199 ? 10.800 -26.926 -46.227 1.00 73.50 199 ASP A N 1
ATOM 1677 C CA . ASP A 1 199 ? 11.203 -27.456 -44.919 1.00 73.50 199 ASP A CA 1
ATOM 1678 C C . ASP A 1 199 ? 10.152 -27.146 -43.842 1.00 73.50 199 ASP A C 1
ATOM 1680 O O . ASP A 1 199 ? 9.827 -27.996 -43.005 1.00 73.50 199 ASP A O 1
ATOM 1684 N N . VAL A 1 200 ? 9.547 -25.953 -43.899 1.00 73.44 200 VAL A N 1
ATOM 1685 C CA . VAL A 1 200 ? 8.436 -25.571 -43.017 1.00 73.44 200 VAL A CA 1
ATOM 1686 C C . VAL A 1 200 ? 7.219 -26.467 -43.263 1.00 73.44 200 VAL A C 1
ATOM 1688 O O . VAL A 1 200 ? 6.667 -27.007 -42.302 1.00 73.44 200 VAL A O 1
ATOM 1691 N N . LEU A 1 201 ? 6.840 -26.712 -44.521 1.00 68.19 201 LEU A N 1
ATOM 1692 C CA . LEU A 1 201 ? 5.746 -27.630 -44.867 1.00 68.19 201 LEU A CA 1
ATOM 1693 C C . LEU A 1 201 ? 6.027 -29.078 -44.430 1.00 68.19 201 LEU A C 1
ATOM 1695 O O . LEU A 1 201 ? 5.128 -29.757 -43.933 1.00 68.19 201 LEU A O 1
ATOM 1699 N N . GLU A 1 202 ? 7.269 -29.550 -44.548 1.00 73.19 202 GLU A N 1
ATOM 1700 C CA . GLU A 1 202 ? 7.657 -30.897 -44.121 1.00 73.19 202 GLU A CA 1
ATOM 1701 C C . GLU A 1 202 ? 7.649 -31.041 -42.588 1.00 73.19 202 GLU A C 1
ATOM 1703 O O . GLU A 1 202 ? 7.246 -32.078 -42.049 1.00 73.19 202 GLU A O 1
ATOM 1708 N N . SER A 1 203 ? 8.027 -29.982 -41.866 1.00 74.62 203 SER A N 1
ATOM 1709 C CA . SER A 1 203 ? 7.928 -29.923 -40.403 1.00 74.62 203 SER A CA 1
ATOM 1710 C C . SER A 1 203 ? 6.469 -29.918 -39.921 1.00 74.62 203 SER A C 1
ATOM 1712 O O . SER A 1 203 ? 6.127 -30.619 -38.964 1.00 74.62 203 SER A O 1
ATOM 1714 N N . LEU A 1 204 ? 5.580 -29.218 -40.635 1.00 69.00 204 LEU A N 1
ATOM 1715 C CA . LEU A 1 204 ? 4.135 -29.210 -40.399 1.00 69.00 204 LEU A CA 1
ATOM 1716 C C . LEU A 1 204 ? 3.516 -30.588 -40.655 1.00 69.00 204 LEU A C 1
ATOM 1718 O O . LEU A 1 204 ? 2.808 -31.106 -39.793 1.00 69.00 204 LEU A O 1
ATOM 1722 N N . ALA A 1 205 ? 3.850 -31.236 -41.773 1.00 70.38 205 ALA A N 1
ATOM 1723 C CA . ALA A 1 205 ? 3.378 -32.584 -42.089 1.00 70.38 205 ALA A CA 1
ATOM 1724 C C . ALA A 1 205 ? 3.820 -33.622 -41.038 1.00 70.38 205 ALA A C 1
ATOM 1726 O O . ALA A 1 205 ? 3.022 -34.454 -40.600 1.00 70.38 205 ALA A O 1
ATOM 1727 N N . LYS A 1 206 ? 5.072 -33.545 -40.559 1.00 77.38 206 LYS A N 1
ATOM 1728 C CA . LYS A 1 206 ? 5.571 -34.408 -39.470 1.00 77.38 206 LYS A CA 1
ATOM 1729 C C . LYS A 1 206 ? 4.848 -34.151 -38.145 1.00 77.38 206 LYS A C 1
ATOM 1731 O O . LYS A 1 206 ? 4.611 -35.093 -37.390 1.00 77.38 206 LYS A O 1
ATOM 1736 N N . SER A 1 207 ? 4.480 -32.902 -37.868 1.00 73.88 207 SER A N 1
ATOM 1737 C CA . SER A 1 207 ? 3.741 -32.516 -36.658 1.00 73.88 207 SER A CA 1
ATOM 1738 C C . SER A 1 207 ? 2.297 -33.025 -36.679 1.00 73.88 207 SER A C 1
ATOM 1740 O O . SER A 1 207 ? 1.821 -33.552 -35.674 1.00 73.88 207 SER A O 1
ATOM 1742 N N . ILE A 1 208 ? 1.633 -32.953 -37.837 1.00 69.69 208 ILE A N 1
ATOM 1743 C CA . ILE A 1 208 ? 0.275 -33.475 -38.051 1.00 69.69 208 ILE A CA 1
ATOM 1744 C C . ILE A 1 208 ? 0.255 -35.004 -37.896 1.00 69.69 208 ILE A C 1
ATOM 1746 O O . ILE A 1 208 ? -0.545 -35.532 -37.125 1.00 69.69 208 ILE A O 1
ATOM 1750 N N . ASN A 1 209 ? 1.203 -35.717 -38.514 1.00 68.19 209 ASN A N 1
ATOM 1751 C CA . ASN A 1 209 ? 1.282 -37.181 -38.414 1.00 68.19 209 ASN A CA 1
ATOM 1752 C C . ASN A 1 209 ? 1.606 -37.687 -36.994 1.00 68.19 209 ASN A C 1
ATOM 1754 O O . ASN A 1 209 ? 1.143 -38.756 -36.600 1.00 68.19 209 ASN A O 1
ATOM 1758 N N . ARG A 1 210 ? 2.363 -36.922 -36.192 1.00 64.62 210 ARG A N 1
ATOM 1759 C CA . ARG A 1 210 ? 2.605 -37.241 -34.770 1.00 64.62 210 ARG A CA 1
ATOM 1760 C C . ARG A 1 210 ? 1.384 -36.988 -33.881 1.00 64.62 210 ARG A C 1
ATOM 1762 O O . ARG A 1 210 ? 1.252 -37.649 -32.853 1.00 64.62 210 ARG A O 1
ATOM 1769 N N . GLY A 1 211 ? 0.507 -36.057 -34.257 1.00 55.72 211 GLY A N 1
ATOM 1770 C CA . GLY A 1 211 ? -0.763 -35.815 -33.568 1.00 55.72 211 GLY A CA 1
ATOM 1771 C C . GLY A 1 211 ? -1.744 -36.977 -33.735 1.00 55.72 211 GLY A C 1
ATOM 1772 O O . GLY A 1 211 ? -2.352 -37.403 -32.759 1.00 55.72 211 GLY A O 1
ATOM 1773 N N . SER A 1 212 ? -1.820 -37.559 -34.936 1.00 54.31 212 SER A N 1
ATOM 1774 C CA . SER A 1 212 ? -2.738 -38.665 -35.251 1.00 54.31 212 SER A CA 1
ATOM 1775 C C . SER A 1 212 ? -2.369 -40.015 -34.616 1.00 54.31 212 SER A C 1
ATOM 1777 O O . SER A 1 212 ? -3.232 -40.877 -34.503 1.00 54.31 212 SER A O 1
ATOM 1779 N N . GLN A 1 213 ? -1.125 -40.214 -34.164 1.00 53.41 213 GLN A N 1
ATOM 1780 C CA . GLN A 1 213 ? -0.713 -41.433 -33.444 1.00 53.41 213 GLN A CA 1
ATOM 1781 C C . GLN A 1 213 ? -1.003 -41.401 -31.935 1.00 53.41 213 GLN A C 1
ATOM 1783 O O . GLN A 1 213 ? -0.862 -42.422 -31.273 1.00 53.41 213 GLN A O 1
ATOM 1788 N N . LYS A 1 214 ? -1.408 -40.254 -31.372 1.00 53.44 214 LYS A N 1
ATOM 1789 C CA . LYS A 1 214 ? -1.767 -40.129 -29.946 1.00 53.44 214 LYS A CA 1
ATOM 1790 C C . LYS A 1 214 ? -3.277 -40.231 -29.685 1.00 53.44 214 LYS A C 1
ATOM 1792 O O . LYS A 1 214 ? -3.712 -39.981 -28.566 1.00 53.44 214 LYS A O 1
ATOM 1797 N N . SER A 1 215 ? -4.064 -40.555 -30.711 1.00 50.81 215 SER A N 1
ATOM 1798 C CA . SER A 1 215 ? -5.535 -40.614 -30.665 1.00 50.81 215 SER A CA 1
ATOM 1799 C C . SER A 1 215 ? -6.105 -42.019 -30.909 1.00 50.81 215 SER A C 1
ATOM 1801 O O . SER A 1 215 ? -7.309 -42.136 -31.121 1.00 50.81 215 SER A O 1
ATOM 1803 N N . GLY A 1 216 ? -5.258 -43.055 -30.919 1.00 41.16 216 GLY A N 1
ATOM 1804 C CA . GLY A 1 216 ? -5.643 -44.466 -31.044 1.00 41.16 216 GLY A CA 1
ATOM 1805 C C . GLY A 1 216 ? -5.313 -45.243 -29.783 1.00 41.16 216 GLY A C 1
ATOM 1806 O O . GLY A 1 216 ? -4.217 -44.990 -29.234 1.00 41.16 216 GLY A O 1
#

Secondary structure (DSSP, 8-state):
------HHHHHHHTS-HHHHHHHHHHHHHHHHHHHT-GGGGGGHHHHHHHHHHHHHHHHHHHHHHTSSPPTT------TT-------HHHHHHHHHHHHHHHHHHHHHHHHHHHHHHHHHHHHHHHHHHHHHHHHHHHHHHHHHHHHHHHHHHHHHHHT--TTSTTHHHHHHHHHHHHHHHHHHHHHHHHHHHHHHHHHHHHHHHHHHHHHHTT--

Organism: NCBI:txid1081671

Foldseek 3Di:
DDPPPPVLLCVVVVHRLLVVLVVVLVVVLVVLCVVCPDPNNVCNVVVSVVSVVVSVVVSVCCVPPPSDDDVPDDDDDDPPDDDDPDPVVVVVVVVVVVVVVVVVVVVVVVVVVVVVVVVVVVVVVVVVVVVVVVVVVVVVVVVVVVVVVVVVVVVVVVVQDCVDVVSVVVVVVVVVVVVVVVVVVVVVVVVVVVVVVVVVVVVVVVVVVVVVVVPD

Radius of gyration: 42.22 Å; chains: 1; bounding box: 68×62×123 Å

pLDDT: mean 80.53, std 13.46, range [34.69, 95.31]

Sequence (216 aa):
MPSNILPDEVEYFGFLPVSFTIELQDELEKILIESLDGQYAHLKPKMHEMFRRNLFLFSNFVLRNVLVFPAGFRWERRRSDKVVDVDLEEKMVELVILKENLEKRRRIYHEGRVELIKLENRRGSQLCLLESSRRLQDGMDLYGEFERDYESLLGQFGRFNPSSGSSVRKLKKFMEHKYMKQEYYQAERRRLTAIGERDVLESLAKSINRGSQKSG